Protein AF-A0A975U879-F1 (afdb_monomer)

Foldseek 3Di:
DVVVVVVVVVVVVVVVVCVVVVVDDPPPPPPQDPVNVVVVVVVVVVQVVLQVPDDKDDCVNCVCPFDFDDLVPPDPQDPQSLVQVLLVCQLVVVLLVVLVQADDPDPDDSVVSSVVSCLQSVPFGFNGKTWHDWDCPGQFKIWTWMWTWGADPNDIDIDIWTKIKGWAAPVRHGGGSVDPRIHIHTYSVSCVCPSVPDRD

Structure (mmCIF, N/CA/C/O backbone):
data_AF-A0A975U879-F1
#
_entry.id   AF-A0A975U879-F1
#
loop_
_atom_site.group_PDB
_atom_site.id
_atom_site.type_symbol
_atom_site.label_atom_id
_atom_site.label_alt_id
_atom_site.label_comp_id
_atom_site.label_asym_id
_atom_site.label_entity_id
_atom_site.label_seq_id
_atom_site.pdbx_PDB_ins_code
_atom_site.Cartn_x
_atom_site.Cartn_y
_atom_site.Cartn_z
_atom_site.occupancy
_atom_site.B_iso_or_equiv
_atom_site.auth_seq_id
_atom_site.auth_comp_id
_atom_site.auth_asym_id
_atom_site.auth_atom_id
_atom_site.pdbx_PDB_model_num
ATOM 1 N N . MET A 1 1 ? 30.329 -30.858 -5.529 1.00 46.69 1 MET A N 1
ATOM 2 C CA . MET A 1 1 ? 30.168 -30.285 -6.888 1.00 46.69 1 MET A CA 1
ATOM 3 C C . MET A 1 1 ? 29.848 -31.330 -7.962 1.00 46.69 1 MET A C 1
ATOM 5 O O . MET A 1 1 ? 29.003 -31.039 -8.792 1.00 46.69 1 MET A O 1
ATOM 9 N N . ALA A 1 2 ? 30.400 -32.551 -7.917 1.00 59.72 2 ALA A N 1
ATOM 10 C CA . ALA A 1 2 ? 30.137 -33.591 -8.926 1.00 59.72 2 ALA A CA 1
ATOM 11 C C . ALA A 1 2 ? 28.651 -33.988 -9.095 1.00 59.72 2 ALA A C 1
ATOM 13 O O . ALA A 1 2 ? 28.188 -34.142 -10.219 1.00 59.72 2 ALA A O 1
ATOM 14 N N . ALA A 1 3 ? 27.878 -34.095 -8.008 1.00 58.47 3 ALA A N 1
ATOM 15 C CA . ALA A 1 3 ? 26.477 -34.539 -8.068 1.00 58.47 3 ALA A CA 1
ATOM 16 C C . ALA A 1 3 ? 25.555 -33.620 -8.902 1.00 58.47 3 ALA A C 1
ATOM 18 O O . ALA A 1 3 ? 24.676 -34.113 -9.603 1.00 58.47 3 ALA A O 1
ATOM 19 N N . LYS A 1 4 ? 25.780 -32.294 -8.883 1.00 57.88 4 LYS A N 1
ATOM 20 C CA . LYS A 1 4 ? 25.002 -31.335 -9.694 1.00 57.88 4 LYS A CA 1
ATOM 21 C C . LYS A 1 4 ? 25.315 -31.468 -11.191 1.00 57.88 4 LYS A C 1
ATOM 23 O O . LYS A 1 4 ? 24.411 -31.350 -12.011 1.00 57.88 4 LYS A O 1
ATOM 28 N N . CYS A 1 5 ? 26.566 -31.777 -11.540 1.00 64.44 5 CYS A N 1
ATOM 29 C CA . CYS A 1 5 ? 26.974 -32.024 -12.924 1.00 64.44 5 CYS A CA 1
ATOM 30 C C . CYS A 1 5 ? 26.393 -33.341 -13.462 1.00 64.44 5 CYS A C 1
ATOM 32 O O . CYS A 1 5 ? 25.916 -33.381 -14.593 1.00 64.44 5 CYS A O 1
ATOM 34 N N . TRP A 1 6 ? 26.368 -34.395 -12.639 1.00 65.81 6 TRP A N 1
ATOM 35 C CA . TRP A 1 6 ? 25.757 -35.677 -13.007 1.00 65.81 6 TRP A CA 1
ATOM 36 C C . TRP A 1 6 ? 24.248 -35.563 -13.216 1.00 65.81 6 TRP A C 1
ATOM 38 O O . TRP A 1 6 ? 23.737 -36.065 -14.211 1.00 65.81 6 TRP A O 1
ATOM 48 N N . ALA A 1 7 ? 23.541 -34.848 -12.336 1.00 72.94 7 ALA A N 1
ATOM 49 C CA . ALA A 1 7 ? 22.108 -34.608 -12.494 1.00 72.94 7 ALA A CA 1
ATOM 50 C C . ALA A 1 7 ? 21.785 -33.870 -13.807 1.00 72.94 7 ALA A C 1
ATOM 52 O O . ALA A 1 7 ? 20.859 -34.260 -14.515 1.00 72.94 7 ALA A O 1
ATOM 53 N N . ALA A 1 8 ? 22.578 -32.856 -14.169 1.00 73.25 8 ALA A N 1
ATOM 54 C CA . ALA A 1 8 ? 22.421 -32.143 -15.436 1.00 73.25 8 ALA A CA 1
ATOM 55 C C . ALA A 1 8 ? 22.696 -33.044 -16.655 1.00 73.25 8 ALA A C 1
ATOM 57 O O . ALA A 1 8 ? 21.951 -32.996 -17.633 1.00 73.25 8 ALA A O 1
ATOM 58 N N . LEU A 1 9 ? 23.721 -33.902 -16.585 1.00 80.50 9 LEU A N 1
ATOM 59 C CA . LEU A 1 9 ? 24.054 -34.841 -17.658 1.00 80.50 9 LEU A CA 1
ATOM 60 C C . LEU A 1 9 ? 22.950 -35.890 -17.868 1.00 80.50 9 LEU A C 1
ATOM 62 O O . LEU A 1 9 ? 22.566 -36.152 -19.008 1.00 80.50 9 LEU A O 1
ATOM 66 N N . PHE A 1 10 ? 22.410 -36.461 -16.787 1.00 82.25 10 PHE A N 1
ATOM 67 C CA . PHE A 1 10 ? 21.298 -37.412 -16.875 1.00 82.25 10 PHE A CA 1
ATOM 68 C C . PHE A 1 10 ? 20.022 -36.745 -17.388 1.00 82.25 10 PHE A C 1
ATOM 70 O O . PHE A 1 10 ? 19.391 -37.281 -18.291 1.00 82.25 10 PHE A O 1
ATOM 77 N N . ALA A 1 11 ? 19.702 -35.536 -16.921 1.00 80.38 11 ALA A N 1
ATOM 78 C CA . ALA A 1 11 ? 18.560 -34.780 -17.428 1.00 80.38 11 ALA A CA 1
ATOM 79 C C . ALA A 1 11 ? 18.680 -34.473 -18.933 1.00 80.38 11 ALA A C 1
ATOM 81 O O . ALA A 1 11 ? 17.698 -34.595 -19.665 1.00 80.38 11 ALA A O 1
ATOM 82 N N . ALA A 1 12 ? 19.880 -34.123 -19.414 1.00 76.62 12 ALA A N 1
ATOM 83 C CA . ALA A 1 12 ? 20.133 -33.901 -20.837 1.00 76.62 12 ALA A CA 1
ATOM 84 C C . ALA A 1 12 ? 19.979 -35.193 -21.658 1.00 76.62 12 ALA A C 1
ATOM 86 O O . ALA A 1 12 ? 19.376 -35.170 -22.732 1.00 76.62 12 ALA A O 1
ATOM 87 N N . ARG A 1 13 ? 20.470 -36.327 -21.137 1.00 83.12 13 ARG A N 1
ATOM 88 C CA . ARG A 1 13 ? 20.323 -37.645 -21.772 1.00 83.12 13 ARG A CA 1
ATOM 89 C C . ARG A 1 13 ? 18.862 -38.076 -21.852 1.00 83.12 13 ARG A C 1
ATOM 91 O O . ARG A 1 13 ? 18.417 -38.518 -22.906 1.00 83.12 13 ARG A O 1
ATOM 98 N N . ASP A 1 14 ? 18.124 -37.930 -20.760 1.00 78.06 14 ASP A N 1
ATOM 99 C CA . ASP A 1 14 ? 16.719 -38.324 -20.683 1.00 78.06 14 ASP A CA 1
ATOM 100 C C . ASP A 1 14 ? 15.845 -37.429 -21.570 1.00 78.06 14 ASP A C 1
ATOM 102 O O . ASP A 1 14 ? 14.900 -37.904 -22.197 1.00 78.06 14 ASP A O 1
ATOM 106 N N . TRP A 1 15 ? 16.189 -36.142 -21.696 1.00 75.19 15 TRP A N 1
ATOM 107 C CA . TRP A 1 15 ? 15.549 -35.236 -22.649 1.00 75.19 15 TRP A CA 1
ATOM 108 C C . TRP A 1 15 ? 15.827 -35.629 -24.105 1.00 75.19 15 TRP A C 1
ATOM 110 O O . TRP A 1 15 ? 14.890 -35.694 -24.901 1.00 75.19 15 TRP A O 1
ATOM 120 N N . ALA A 1 16 ? 17.077 -35.959 -24.444 1.00 78.06 16 ALA A N 1
ATOM 121 C CA . ALA A 1 16 ? 17.438 -36.448 -25.774 1.00 78.06 16 ALA A CA 1
ATOM 122 C C . ALA A 1 16 ? 16.734 -37.776 -26.108 1.00 78.06 16 ALA A C 1
ATOM 124 O O . ALA A 1 16 ? 16.208 -37.933 -27.206 1.00 78.06 16 ALA A O 1
ATOM 125 N N . GLY A 1 17 ? 16.647 -38.700 -25.146 1.00 74.62 17 GLY A N 1
ATOM 126 C CA . GLY A 1 17 ? 15.891 -39.945 -25.294 1.00 74.62 17 GLY A CA 1
ATOM 127 C C . GLY A 1 17 ? 14.394 -39.703 -25.503 1.00 74.62 17 GLY A C 1
ATOM 128 O O . GLY A 1 17 ? 13.794 -40.294 -26.392 1.00 74.62 17 GLY A O 1
ATOM 129 N N . ALA A 1 18 ? 13.793 -38.773 -24.756 1.00 73.69 18 ALA A N 1
ATOM 130 C CA . ALA A 1 18 ? 12.377 -38.427 -24.899 1.00 73.69 18 ALA A CA 1
ATOM 131 C C . ALA A 1 18 ? 12.030 -37.767 -26.249 1.00 73.69 18 ALA A C 1
ATOM 133 O O . ALA A 1 18 ? 10.892 -37.903 -26.704 1.00 73.69 18 ALA A O 1
ATOM 134 N N . LEU A 1 19 ? 12.989 -37.068 -26.872 1.00 70.25 19 LEU A N 1
ATOM 135 C CA . LEU A 1 19 ? 12.871 -36.527 -28.232 1.00 70.25 19 LEU A CA 1
ATOM 136 C C . LEU A 1 19 ? 12.916 -37.637 -29.290 1.00 70.25 19 LEU A C 1
ATOM 138 O O . LEU A 1 19 ? 12.097 -37.636 -30.203 1.00 70.25 19 LEU A O 1
ATOM 142 N N . VAL A 1 20 ? 13.844 -38.591 -29.151 1.00 72.12 20 VAL A N 1
ATOM 143 C CA . VAL A 1 20 ? 13.977 -39.745 -30.063 1.00 72.12 20 VAL A CA 1
ATOM 144 C C . VAL A 1 20 ? 12.766 -40.678 -29.964 1.00 72.12 20 VAL A C 1
ATOM 146 O O . VAL A 1 20 ? 12.288 -41.174 -30.979 1.00 72.12 20 VAL A O 1
ATOM 149 N N . ASP A 1 21 ? 12.222 -40.857 -28.759 1.00 71.31 21 ASP A N 1
ATOM 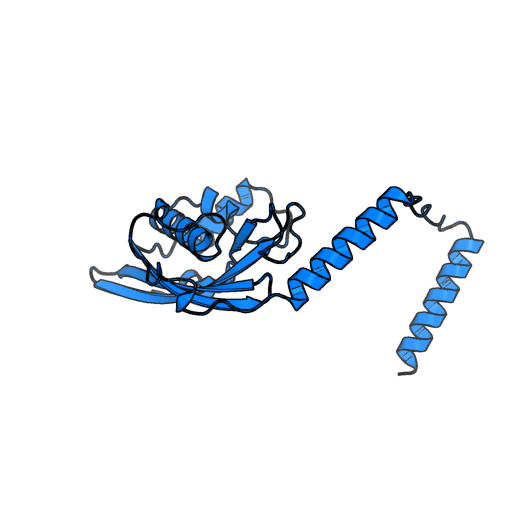150 C CA . ASP A 1 21 ? 11.039 -41.683 -28.489 1.00 71.31 21 ASP A CA 1
ATOM 151 C C . ASP A 1 21 ? 9.707 -41.032 -28.923 1.00 71.31 21 ASP A C 1
ATOM 153 O O . ASP A 1 21 ? 8.646 -41.620 -28.711 1.00 71.31 21 ASP A O 1
ATOM 157 N N . GLY A 1 22 ? 9.718 -39.798 -29.448 1.00 63.91 22 GLY A N 1
ATOM 158 C CA . GLY A 1 22 ? 8.506 -39.062 -29.841 1.00 63.91 22 GLY A CA 1
ATOM 159 C C . GLY A 1 22 ? 7.564 -38.696 -28.681 1.00 63.91 22 GLY A C 1
ATOM 160 O O . GLY A 1 22 ? 6.454 -38.223 -28.905 1.00 63.91 22 GLY A O 1
ATOM 161 N N . LYS A 1 23 ? 7.984 -38.896 -27.422 1.00 61.53 23 LYS A N 1
ATOM 162 C CA . LYS A 1 23 ? 7.175 -38.649 -26.208 1.00 61.53 23 LYS A CA 1
ATOM 163 C C . LYS A 1 23 ? 7.092 -37.169 -25.828 1.00 61.53 23 LYS A C 1
ATOM 165 O O . LYS A 1 23 ? 6.279 -36.793 -24.985 1.00 61.53 23 LYS A O 1
ATOM 170 N N . LYS A 1 24 ? 7.958 -36.334 -26.403 1.00 57.38 24 LYS A N 1
ATOM 171 C CA . LYS A 1 24 ? 7.954 -34.878 -26.251 1.00 57.38 24 LYS A CA 1
ATOM 172 C C . LYS A 1 24 ? 8.223 -34.242 -27.606 1.00 57.38 24 LYS A C 1
ATOM 174 O O . LYS A 1 24 ? 9.374 -34.158 -28.022 1.00 57.38 24 LYS A O 1
ATOM 179 N N . GLU A 1 25 ? 7.184 -33.740 -28.260 1.00 59.31 25 GLU A N 1
ATOM 180 C CA . GLU A 1 25 ? 7.394 -32.725 -29.287 1.00 59.31 25 GLU A CA 1
ATOM 181 C C . GLU A 1 25 ? 7.905 -31.457 -28.585 1.00 59.31 25 GLU A C 1
ATOM 183 O O . GLU A 1 25 ? 7.296 -31.010 -27.602 1.00 59.31 25 GLU A O 1
ATOM 188 N N . PRO A 1 26 ? 9.044 -30.880 -29.007 1.00 58.41 26 PRO A N 1
ATOM 189 C CA . PRO A 1 26 ? 9.423 -29.568 -28.522 1.00 58.41 26 PRO A CA 1
ATOM 190 C C . PRO A 1 26 ? 8.294 -28.623 -28.923 1.00 58.41 26 PRO A C 1
ATOM 192 O O . PRO A 1 26 ? 8.023 -28.467 -30.113 1.00 58.41 26 PRO A O 1
ATOM 195 N N . LYS A 1 27 ? 7.618 -28.013 -27.938 1.00 56.53 27 LYS A N 1
ATOM 196 C CA . LYS A 1 27 ? 6.686 -26.918 -28.225 1.00 56.53 27 LYS A CA 1
ATOM 197 C C . LYS A 1 27 ? 7.437 -25.956 -29.147 1.00 56.53 27 LYS A C 1
ATOM 199 O O . LYS A 1 27 ? 8.544 -25.557 -28.759 1.00 56.53 27 LYS A O 1
ATOM 204 N N . PRO A 1 28 ? 6.921 -25.647 -30.350 1.00 54.75 28 PRO A N 1
ATOM 205 C CA . PRO A 1 28 ? 7.596 -24.713 -31.231 1.00 54.75 28 PRO A CA 1
ATOM 206 C C . PRO A 1 28 ? 7.862 -23.457 -30.408 1.00 54.75 28 PRO A C 1
ATOM 208 O O . PRO A 1 28 ? 6.953 -22.938 -29.757 1.00 54.75 28 PRO A O 1
ATOM 211 N N . LYS A 1 29 ? 9.133 -23.038 -30.336 1.00 57.78 29 LYS A N 1
ATOM 212 C CA . LYS A 1 29 ? 9.447 -21.722 -29.783 1.00 57.78 29 LYS A CA 1
ATOM 213 C C . LYS A 1 29 ? 8.606 -20.761 -30.605 1.00 57.78 29 LYS A C 1
ATOM 215 O O . LYS A 1 29 ? 8.750 -20.768 -31.825 1.00 57.78 29 LYS A O 1
ATOM 220 N N . GLU A 1 30 ? 7.706 -20.022 -29.963 1.00 60.09 30 GLU A N 1
ATOM 221 C CA . GLU A 1 30 ? 6.987 -18.954 -30.648 1.00 60.09 30 GLU A CA 1
ATOM 222 C C . GLU A 1 30 ? 8.031 -18.128 -31.397 1.00 60.09 30 GLU A C 1
ATOM 224 O O . GLU A 1 30 ? 9.030 -17.700 -30.808 1.00 60.09 30 GLU A O 1
ATOM 229 N N . GLU A 1 31 ? 7.876 -18.021 -32.716 1.00 55.88 31 GLU A N 1
ATOM 230 C CA . GLU A 1 31 ? 8.812 -17.275 -33.543 1.00 55.88 31 GLU A CA 1
ATOM 231 C C . GLU A 1 31 ? 8.682 -15.805 -33.158 1.00 55.88 31 GLU A C 1
ATOM 233 O O . GLU A 1 31 ? 7.785 -15.093 -33.610 1.00 55.88 31 GLU A O 1
ATOM 238 N N . VAL A 1 32 ? 9.554 -15.360 -32.253 1.00 63.34 32 VAL A N 1
ATOM 239 C CA . VAL A 1 32 ? 9.598 -13.967 -31.829 1.00 63.34 32 VAL A CA 1
ATOM 240 C C . VAL A 1 32 ? 9.995 -13.150 -33.052 1.00 63.34 32 VAL A C 1
ATOM 242 O O . VAL A 1 32 ? 11.108 -13.264 -33.567 1.00 63.34 32 VAL A O 1
ATOM 245 N N . SER A 1 33 ? 9.069 -12.332 -33.544 1.00 79.62 33 SER A N 1
ATOM 246 C CA . SER A 1 33 ? 9.319 -11.447 -34.674 1.00 79.62 33 SER A CA 1
ATOM 247 C C . SER A 1 33 ? 10.489 -10.518 -34.351 1.00 79.62 33 SER A C 1
ATOM 249 O O . SER A 1 33 ? 10.620 -10.042 -33.222 1.00 79.62 33 SER A O 1
ATOM 251 N N . TRP A 1 34 ? 11.292 -10.156 -35.353 1.00 80.50 34 TRP A N 1
ATOM 252 C CA . TRP A 1 34 ? 12.333 -9.131 -35.215 1.00 80.50 34 TRP A CA 1
ATOM 253 C C . TRP A 1 34 ? 11.817 -7.860 -34.531 1.00 80.50 34 TRP A C 1
ATOM 255 O O . TRP A 1 34 ? 12.493 -7.297 -33.675 1.00 80.50 34 TRP A O 1
ATOM 265 N N . LYS A 1 35 ? 10.577 -7.450 -34.830 1.00 78.62 35 LYS A N 1
ATOM 266 C CA . LYS A 1 35 ? 9.937 -6.295 -34.188 1.00 78.62 35 LYS A CA 1
ATOM 267 C C . LYS A 1 35 ? 9.759 -6.488 -32.677 1.00 78.62 35 LYS A C 1
ATOM 269 O O . LYS A 1 35 ? 9.966 -5.548 -31.916 1.00 78.62 35 LYS A O 1
ATOM 274 N N . GLN A 1 36 ? 9.384 -7.691 -32.246 1.00 78.50 36 GLN A N 1
ATOM 275 C CA . GLN A 1 36 ? 9.240 -8.033 -30.830 1.00 78.50 36 GLN A CA 1
ATOM 276 C C . GLN A 1 36 ? 10.608 -8.092 -30.137 1.00 78.50 36 GLN A C 1
ATOM 278 O O . GLN A 1 36 ? 10.743 -7.544 -29.048 1.00 78.50 36 GLN A O 1
ATOM 283 N N . LEU A 1 37 ? 11.632 -8.648 -30.794 1.00 82.38 37 LEU A N 1
ATOM 284 C CA . LEU A 1 37 ? 13.005 -8.662 -30.274 1.00 82.38 37 LEU A CA 1
ATOM 285 C C . LEU A 1 37 ? 13.554 -7.244 -30.066 1.00 82.38 37 LEU A C 1
ATOM 287 O O . LEU A 1 37 ? 14.061 -6.929 -28.992 1.00 82.38 37 LEU A O 1
ATOM 291 N N . PHE A 1 38 ? 13.415 -6.358 -31.059 1.00 83.12 38 PHE A N 1
ATOM 292 C CA . PHE A 1 38 ? 13.853 -4.964 -30.922 1.00 83.12 38 PHE A CA 1
ATOM 293 C C . PHE A 1 38 ? 13.103 -4.230 -29.807 1.00 83.12 38 PHE A C 1
ATOM 295 O O . PHE A 1 38 ? 13.720 -3.481 -29.048 1.00 83.12 38 PHE A O 1
ATOM 302 N N . LYS A 1 39 ? 11.793 -4.476 -29.669 1.00 83.75 39 LYS A N 1
ATOM 303 C CA . LYS A 1 39 ? 10.987 -3.919 -28.576 1.00 83.75 39 LYS A CA 1
ATOM 304 C C . LYS A 1 39 ? 11.507 -4.383 -27.209 1.00 83.75 39 LYS A C 1
ATOM 306 O O . LYS A 1 39 ? 11.792 -3.538 -26.367 1.00 83.75 39 LYS A O 1
ATOM 311 N N . GLN A 1 40 ? 11.738 -5.684 -27.030 1.00 82.94 40 GLN A N 1
ATOM 312 C CA . GLN A 1 40 ? 12.276 -6.248 -25.785 1.00 82.94 40 GLN A CA 1
ATOM 313 C C . GLN A 1 40 ? 13.655 -5.683 -25.428 1.00 82.94 40 GLN A C 1
ATOM 315 O O . GLN A 1 40 ? 13.910 -5.351 -24.270 1.00 82.94 40 GLN A O 1
ATOM 320 N N . ILE A 1 41 ? 14.550 -5.545 -26.412 1.00 86.25 41 ILE A N 1
ATOM 321 C CA . ILE A 1 41 ? 15.878 -4.951 -26.203 1.00 86.25 41 ILE A CA 1
ATOM 322 C C . ILE A 1 41 ? 15.742 -3.494 -25.748 1.00 86.25 41 ILE A C 1
ATOM 324 O O . ILE A 1 41 ? 16.427 -3.074 -24.815 1.00 86.25 41 ILE A O 1
ATOM 328 N N . SER A 1 42 ? 14.852 -2.728 -26.382 1.00 85.81 42 SER A N 1
ATOM 329 C CA . SER A 1 42 ? 14.593 -1.336 -26.011 1.00 85.81 42 SER A CA 1
ATOM 330 C C . SER A 1 42 ? 14.053 -1.215 -24.585 1.00 85.81 42 SER A C 1
ATOM 332 O O . SER A 1 42 ? 14.585 -0.432 -23.803 1.00 85.81 42 SER A O 1
ATOM 334 N N . GLU A 1 43 ? 13.038 -2.003 -24.228 1.00 84.50 43 GLU A N 1
ATOM 335 C CA . GLU A 1 43 ? 12.435 -2.014 -22.886 1.00 84.50 43 GLU A CA 1
ATOM 336 C C . GLU A 1 43 ? 13.450 -2.431 -21.817 1.00 84.50 43 GLU A C 1
ATOM 338 O O . GLU A 1 43 ? 13.577 -1.775 -20.785 1.00 84.50 43 GLU A O 1
ATOM 343 N N . THR A 1 44 ? 14.256 -3.456 -22.104 1.00 85.94 44 THR A N 1
ATOM 344 C CA . THR A 1 44 ? 15.322 -3.921 -21.206 1.00 85.94 44 THR A CA 1
ATOM 345 C C . THR A 1 44 ? 16.376 -2.839 -20.980 1.00 85.94 44 THR A C 1
ATOM 347 O O . THR A 1 44 ? 16.829 -2.639 -19.855 1.00 85.94 44 THR A O 1
ATOM 350 N N . ASN A 1 45 ? 16.791 -2.136 -22.036 1.00 88.00 45 ASN A N 1
ATOM 351 C CA . ASN A 1 45 ? 17.786 -1.074 -21.922 1.00 88.00 45 ASN A CA 1
ATOM 352 C C . ASN A 1 45 ? 17.244 0.143 -21.167 1.00 88.00 45 ASN A C 1
ATOM 354 O O . ASN A 1 45 ? 17.985 0.734 -20.386 1.00 88.00 45 ASN A O 1
ATOM 358 N N . LEU A 1 46 ? 15.972 0.500 -21.374 1.00 87.81 46 LEU A N 1
ATOM 359 C CA . LEU A 1 46 ? 15.311 1.547 -20.595 1.00 87.81 46 LEU A CA 1
ATOM 360 C C . LEU A 1 46 ? 15.274 1.178 -19.114 1.00 87.81 46 LEU A C 1
ATOM 362 O O . LEU A 1 46 ? 15.749 1.954 -18.294 1.00 87.81 46 LEU A O 1
ATOM 366 N N . LEU A 1 47 ? 14.817 -0.034 -18.787 1.00 86.06 47 LEU A N 1
ATOM 367 C CA . LEU A 1 47 ? 14.763 -0.511 -17.409 1.00 86.06 47 LEU A CA 1
ATOM 368 C C . LEU A 1 47 ? 16.144 -0.483 -16.741 1.00 86.06 47 LEU A C 1
ATOM 370 O O . LEU A 1 47 ? 16.275 0.013 -15.626 1.00 86.06 47 LEU A O 1
ATOM 374 N N . LYS A 1 48 ? 17.185 -0.970 -17.430 1.00 88.38 48 LYS A N 1
ATOM 375 C CA . LYS A 1 48 ? 18.567 -0.934 -16.924 1.00 88.38 48 LYS A CA 1
ATOM 376 C C . LYS A 1 48 ? 19.022 0.487 -16.608 1.00 88.38 48 LYS A C 1
ATOM 378 O O . LYS A 1 48 ? 19.494 0.723 -15.502 1.00 88.38 48 LYS A O 1
ATOM 383 N N . ARG A 1 49 ? 18.822 1.428 -17.536 1.00 89.50 49 ARG A N 1
ATOM 384 C CA . ARG A 1 49 ? 19.165 2.841 -17.315 1.00 89.50 49 ARG A CA 1
ATOM 385 C C . ARG A 1 49 ? 18.402 3.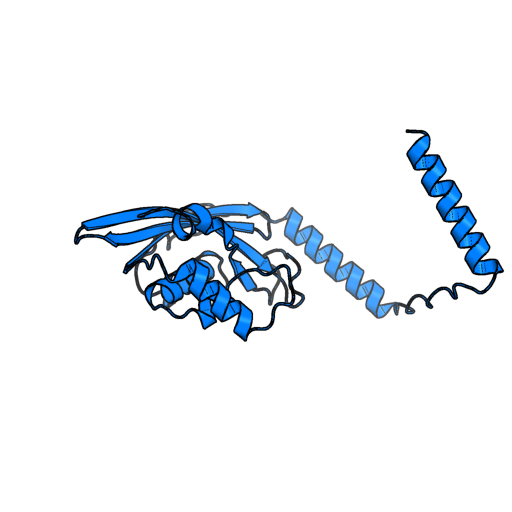422 -16.133 1.00 89.50 49 ARG A C 1
ATOM 387 O O . ARG A 1 49 ? 19.008 4.046 -15.278 1.00 89.50 49 ARG A O 1
ATOM 394 N N . SER A 1 50 ? 17.101 3.155 -16.035 1.00 89.19 50 SER A N 1
ATOM 395 C CA . SER A 1 50 ? 16.289 3.634 -14.915 1.00 89.19 50 SER A CA 1
ATOM 396 C C . SER A 1 50 ? 16.753 3.081 -13.566 1.00 89.19 50 SER A C 1
ATOM 398 O O . SER A 1 50 ? 16.668 3.792 -12.573 1.00 89.19 50 SER A O 1
ATOM 400 N N . ILE A 1 51 ? 17.259 1.844 -13.513 1.00 90.38 51 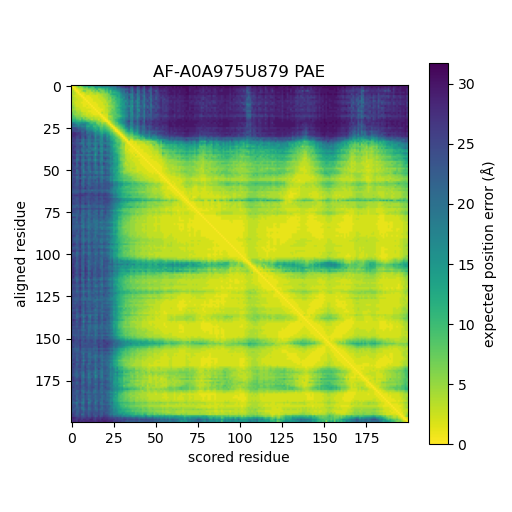ILE A N 1
ATOM 401 C CA . ILE A 1 51 ? 17.867 1.274 -12.300 1.00 90.38 51 ILE A CA 1
ATOM 402 C C . ILE A 1 51 ? 19.210 1.949 -11.989 1.00 90.38 51 ILE A C 1
ATOM 404 O O . ILE A 1 51 ? 19.471 2.261 -10.833 1.00 90.38 51 ILE A O 1
ATOM 408 N N . GLU A 1 52 ? 20.055 2.170 -12.998 1.00 90.81 52 GLU A N 1
ATOM 409 C CA . GLU A 1 52 ? 21.377 2.799 -12.838 1.00 90.81 52 GLU A CA 1
ATOM 410 C C . GLU A 1 52 ? 21.285 4.270 -12.405 1.00 90.81 52 GLU A C 1
ATOM 412 O O . GLU A 1 52 ? 22.096 4.739 -11.608 1.00 90.81 52 GLU A O 1
ATOM 417 N N . GLU A 1 53 ? 20.292 4.998 -12.915 1.00 92.12 53 GLU A N 1
ATOM 418 C CA . GLU A 1 53 ? 20.040 6.406 -12.593 1.00 92.12 53 GLU A CA 1
ATOM 419 C C . GLU A 1 53 ? 19.285 6.587 -11.271 1.00 92.12 53 GLU A C 1
ATOM 421 O O . GLU A 1 53 ? 19.288 7.683 -10.702 1.00 92.12 53 GLU A O 1
ATOM 426 N N . TRP A 1 54 ? 18.629 5.534 -10.776 1.00 93.31 54 TRP A N 1
ATOM 427 C CA . TRP A 1 54 ? 17.823 5.610 -9.568 1.00 93.31 54 TRP A CA 1
ATOM 428 C C . TRP A 1 54 ? 18.673 5.933 -8.339 1.00 93.31 54 TRP A C 1
ATOM 430 O O . TRP A 1 54 ? 19.738 5.360 -8.100 1.00 93.31 54 TRP A O 1
ATOM 440 N N . LYS A 1 55 ? 18.139 6.835 -7.516 1.00 93.06 55 LYS A N 1
ATOM 441 C CA . LYS A 1 55 ? 18.659 7.165 -6.194 1.00 93.06 55 LYS A CA 1
ATOM 442 C C . LYS A 1 55 ? 17.506 7.250 -5.190 1.00 93.06 55 LYS A C 1
ATOM 444 O O . LYS A 1 55 ? 16.394 7.634 -5.581 1.00 93.06 55 LYS A O 1
ATOM 449 N N . PRO A 1 56 ? 17.751 6.899 -3.918 1.00 94.69 56 PRO A N 1
ATOM 450 C CA . PRO A 1 56 ? 16.790 7.154 -2.854 1.00 94.69 56 PRO A CA 1
ATOM 451 C C . PRO A 1 56 ? 16.526 8.660 -2.738 1.00 94.69 56 PRO A C 1
ATOM 453 O O . PRO A 1 56 ? 17.456 9.458 -2.877 1.00 94.69 56 PRO A O 1
ATOM 456 N N . ARG A 1 57 ? 15.263 9.040 -2.513 1.00 94.19 57 ARG A N 1
ATOM 457 C CA . ARG A 1 57 ? 14.889 10.435 -2.243 1.00 94.19 57 ARG A CA 1
ATOM 458 C C . ARG A 1 57 ? 15.392 10.847 -0.863 1.00 94.19 57 ARG A C 1
ATOM 460 O O . ARG A 1 57 ? 15.421 10.024 0.052 1.00 94.19 57 ARG A O 1
ATOM 467 N N . VAL A 1 58 ? 15.748 12.116 -0.721 1.00 92.25 58 VAL A N 1
ATOM 468 C CA . VAL A 1 58 ? 16.092 12.733 0.567 1.00 92.25 58 VAL A CA 1
ATOM 469 C C . VAL A 1 58 ? 14.918 13.556 1.101 1.00 92.25 58 VAL A C 1
ATOM 471 O O . VAL A 1 58 ? 13.942 13.797 0.393 1.00 92.25 58 VAL A O 1
ATOM 474 N N . SER A 1 59 ? 14.991 13.986 2.362 1.00 87.69 59 SER A N 1
ATOM 475 C CA . SER A 1 59 ? 13.942 14.785 3.016 1.00 87.69 59 SER A CA 1
ATOM 476 C C . SER A 1 59 ? 13.565 16.043 2.231 1.00 87.69 59 SER A C 1
ATOM 478 O O . SER A 1 59 ? 12.396 16.415 2.170 1.00 87.69 59 SER A O 1
ATOM 480 N N . GLU A 1 60 ? 14.543 16.676 1.590 1.00 91.12 60 GLU A N 1
ATOM 481 C CA . GLU A 1 60 ? 14.376 17.887 0.791 1.00 91.12 60 GLU A CA 1
ATOM 482 C C . GLU A 1 60 ? 13.525 17.650 -0.466 1.00 91.12 60 GLU A C 1
ATOM 484 O O . GLU A 1 60 ? 12.848 18.570 -0.925 1.00 91.12 60 GLU A O 1
ATOM 489 N N . ASP A 1 61 ? 13.507 16.421 -0.997 1.00 91.31 61 ASP A N 1
ATOM 490 C CA . ASP A 1 61 ? 12.698 16.049 -2.166 1.00 91.31 61 ASP A CA 1
ATOM 491 C C . ASP A 1 61 ? 11.206 15.885 -1.814 1.00 91.31 61 ASP A C 1
ATOM 493 O O . ASP A 1 61 ? 10.361 15.742 -2.703 1.00 91.31 61 ASP A O 1
ATOM 497 N N . ILE A 1 62 ? 10.867 15.857 -0.518 1.00 94.12 62 ILE A N 1
ATOM 498 C CA . ILE A 1 62 ? 9.549 15.461 -0.006 1.00 94.12 62 ILE A CA 1
ATOM 499 C C . ILE A 1 62 ? 9.076 16.453 1.071 1.00 94.12 62 ILE A C 1
ATOM 501 O O . ILE A 1 62 ? 8.818 16.078 2.217 1.00 94.12 62 ILE A O 1
ATOM 505 N N . PRO A 1 63 ? 8.909 17.741 0.717 1.00 93.94 63 PRO A N 1
ATOM 506 C CA . PRO A 1 63 ? 8.607 18.804 1.679 1.00 93.94 63 PRO A CA 1
ATOM 507 C C . PRO A 1 63 ? 7.204 18.707 2.295 1.00 93.94 63 PRO A C 1
ATOM 509 O O . PRO A 1 63 ? 6.884 19.445 3.221 1.00 93.94 63 PRO A O 1
ATOM 512 N N . TYR A 1 64 ? 6.348 17.834 1.760 1.00 93.94 64 TYR A N 1
ATOM 513 C CA . TYR A 1 64 ? 4.996 17.597 2.258 1.00 93.94 64 TYR A CA 1
ATOM 514 C C . TYR A 1 64 ? 4.945 16.587 3.413 1.00 93.94 64 TYR A C 1
ATOM 516 O O . TYR A 1 64 ? 3.862 16.363 3.947 1.00 93.94 64 TYR A O 1
ATOM 524 N N . LEU A 1 65 ? 6.073 15.970 3.794 1.00 94.62 65 LEU A N 1
ATOM 525 C CA . LEU A 1 65 ? 6.175 15.150 5.003 1.00 94.62 65 LEU A CA 1
ATOM 526 C C . LEU A 1 65 ? 6.826 15.938 6.161 1.00 94.62 65 LEU A C 1
ATOM 528 O O . LEU A 1 65 ? 7.727 16.741 5.916 1.00 94.62 65 LEU A O 1
ATOM 532 N N . PRO A 1 66 ? 6.428 15.692 7.427 1.00 96.12 66 PRO A N 1
ATOM 533 C CA . PRO A 1 66 ? 5.353 14.793 7.850 1.00 96.12 66 PRO A CA 1
ATOM 534 C C . PRO A 1 66 ? 3.971 15.308 7.420 1.00 96.12 66 PRO A C 1
ATOM 536 O O . PRO A 1 66 ? 3.752 16.512 7.322 1.00 96.12 66 PRO A O 1
ATOM 539 N N . PHE A 1 67 ? 3.042 14.386 7.174 1.00 96.00 67 PHE A N 1
ATOM 540 C CA . PHE A 1 67 ? 1.721 14.685 6.625 1.00 96.00 67 PHE A CA 1
ATOM 541 C C . PHE A 1 67 ? 0.596 14.178 7.529 1.00 96.00 67 PHE A C 1
ATOM 543 O O . PHE A 1 67 ? 0.591 13.017 7.942 1.00 96.00 67 PHE A O 1
ATOM 550 N N . GLU A 1 68 ? -0.391 15.040 7.764 1.00 93.25 68 GLU A N 1
ATOM 551 C CA . GLU A 1 68 ? -1.647 14.741 8.449 1.00 93.25 68 GLU A CA 1
ATOM 552 C C . GLU A 1 68 ? -2.788 15.502 7.757 1.00 93.25 68 GLU A C 1
ATOM 554 O O . GLU A 1 68 ? -2.611 16.655 7.356 1.00 93.25 68 GLU A O 1
ATOM 559 N N . GLY A 1 69 ? -3.959 14.875 7.618 1.00 88.31 69 GLY A N 1
ATOM 560 C CA . GLY A 1 69 ? -5.149 15.503 7.035 1.00 88.31 69 GLY A CA 1
ATOM 561 C C . GLY A 1 69 ? -5.606 14.877 5.716 1.00 88.31 69 GLY A C 1
ATOM 562 O O . GLY A 1 69 ? -5.523 13.664 5.532 1.00 88.31 69 GLY A O 1
ATOM 563 N N . ASP A 1 70 ? -6.151 15.707 4.821 1.00 92.06 70 ASP A N 1
ATOM 564 C CA . ASP A 1 70 ? -6.807 15.256 3.586 1.00 92.06 70 ASP A CA 1
ATOM 565 C C . ASP A 1 70 ? -5.807 14.749 2.540 1.00 92.06 70 ASP A C 1
ATOM 567 O O . ASP A 1 70 ? -5.032 15.521 1.965 1.00 92.06 70 ASP A O 1
ATOM 571 N N . ILE A 1 71 ? -5.867 13.443 2.271 1.00 94.00 71 ILE A N 1
ATOM 572 C CA . ILE A 1 71 ? -4.978 12.726 1.354 1.00 94.00 71 ILE A CA 1
ATOM 573 C C . ILE A 1 71 ? -4.975 13.297 -0.071 1.00 94.00 71 ILE A C 1
ATOM 575 O O . ILE A 1 71 ? -4.021 13.044 -0.802 1.00 94.00 71 ILE A O 1
ATOM 579 N N . SER A 1 72 ? -5.980 14.087 -0.477 1.00 92.75 72 SER A N 1
ATOM 580 C CA . SER A 1 72 ? -5.992 14.750 -1.789 1.00 92.75 72 SER A CA 1
ATOM 581 C C . SER A 1 72 ? -4.860 15.764 -1.981 1.00 92.75 72 SER A C 1
ATOM 583 O O . SER A 1 72 ? -4.589 16.172 -3.107 1.00 92.75 72 SER A O 1
ATOM 585 N N . HIS A 1 73 ? -4.209 16.202 -0.899 1.00 92.94 73 HIS A N 1
ATOM 586 C CA . HIS A 1 73 ? -3.045 17.087 -0.958 1.00 92.94 73 HIS A CA 1
ATOM 587 C C . HIS A 1 73 ? -1.718 16.344 -1.167 1.00 92.94 73 HIS A C 1
ATOM 589 O O . HIS A 1 73 ? -0.698 16.988 -1.420 1.00 92.94 73 HIS A O 1
ATOM 595 N N . LEU A 1 74 ? -1.706 15.011 -1.064 1.00 95.25 74 LEU A N 1
ATOM 596 C CA . LEU A 1 74 ? -0.523 14.214 -1.368 1.00 95.25 74 LEU A CA 1
ATOM 597 C C . LEU A 1 74 ? -0.390 14.012 -2.885 1.00 95.25 74 LEU A C 1
ATOM 599 O O . LEU A 1 74 ? -1.396 13.784 -3.560 1.00 95.25 74 LEU A O 1
ATOM 603 N N . PRO A 1 75 ? 0.834 14.039 -3.440 1.00 94.56 75 PRO A N 1
ATOM 604 C CA . PRO A 1 75 ? 1.029 13.781 -4.861 1.00 94.56 75 PRO A CA 1
ATOM 605 C C . PRO A 1 75 ? 0.584 12.363 -5.237 1.00 94.56 75 PRO A C 1
ATOM 607 O O . PRO A 1 75 ? 1.018 11.385 -4.624 1.00 94.56 75 PRO A O 1
ATOM 610 N N . GLU A 1 76 ? -0.252 12.239 -6.266 1.00 92.69 76 GLU A N 1
ATOM 611 C CA . GLU A 1 76 ? -0.716 10.942 -6.763 1.00 92.69 76 GLU A CA 1
ATOM 612 C C . GLU A 1 76 ? 0.436 10.067 -7.285 1.00 92.69 76 GLU A C 1
ATOM 614 O O . GLU A 1 76 ? 1.518 10.546 -7.628 1.00 92.69 76 GLU A O 1
ATOM 619 N N . ASN A 1 77 ? 0.191 8.755 -7.374 1.00 91.38 77 ASN A N 1
ATOM 620 C CA . ASN A 1 77 ? 1.156 7.753 -7.849 1.00 91.38 77 ASN A CA 1
ATOM 621 C C . ASN A 1 77 ? 2.482 7.711 -7.053 1.00 91.38 77 ASN A C 1
ATOM 623 O O . ASN A 1 77 ? 3.510 7.215 -7.522 1.00 91.38 77 ASN A O 1
ATOM 627 N N . THR A 1 78 ? 2.455 8.192 -5.814 1.00 95.06 78 THR A N 1
ATOM 628 C CA . THR A 1 78 ? 3.561 8.075 -4.866 1.00 95.06 78 THR A CA 1
ATOM 629 C C . THR A 1 78 ? 3.296 6.954 -3.852 1.00 95.06 78 THR A C 1
ATOM 631 O O . THR A 1 78 ? 2.132 6.591 -3.612 1.00 95.06 78 THR A O 1
ATOM 634 N N . PRO A 1 79 ? 4.345 6.357 -3.254 1.00 96.81 79 PRO A N 1
ATOM 635 C CA . PRO A 1 79 ? 4.152 5.377 -2.189 1.00 96.81 79 PRO A CA 1
ATOM 636 C C . PRO A 1 79 ? 3.456 6.000 -0.969 1.00 96.81 79 PRO A C 1
ATOM 638 O O . PRO A 1 79 ? 2.623 5.344 -0.352 1.00 96.81 79 PRO A O 1
ATOM 641 N N . GLU A 1 80 ? 3.727 7.271 -0.671 1.00 97.12 80 GLU A N 1
ATOM 642 C CA . GLU A 1 80 ? 3.125 8.057 0.408 1.00 97.12 80 GLU A CA 1
ATOM 643 C C . GLU A 1 80 ? 1.610 8.164 0.228 1.00 97.12 80 GLU A C 1
ATOM 645 O O . GLU A 1 80 ? 0.859 7.786 1.125 1.00 97.12 80 GLU A O 1
ATOM 650 N N . TYR A 1 81 ? 1.154 8.597 -0.954 1.00 97.31 81 TYR A N 1
ATOM 651 C CA . TYR A 1 81 ? -0.272 8.656 -1.285 1.00 97.31 81 TYR A CA 1
ATOM 652 C C . TYR A 1 81 ? -0.928 7.279 -1.178 1.00 97.31 81 TYR A C 1
ATOM 654 O O . TYR A 1 81 ? -2.008 7.137 -0.612 1.00 97.31 81 TYR A O 1
ATOM 662 N N . SER A 1 82 ? -0.263 6.243 -1.688 1.00 97.69 82 SER A N 1
ATOM 663 C CA . SER A 1 82 ? -0.816 4.886 -1.713 1.00 97.69 82 SER A CA 1
ATOM 664 C C . SER A 1 82 ? -0.975 4.304 -0.305 1.00 97.69 82 SER A C 1
ATOM 666 O O . SER A 1 82 ? -1.990 3.674 -0.003 1.00 97.69 82 SER A O 1
ATOM 668 N N . VAL A 1 83 ? -0.006 4.558 0.579 1.00 98.19 83 VAL A N 1
ATOM 669 C CA . VAL A 1 83 ? -0.086 4.186 1.996 1.00 98.19 83 VAL A CA 1
ATOM 670 C C . VAL A 1 83 ? -1.125 5.033 2.728 1.00 98.19 83 VAL A C 1
ATOM 672 O O . VAL A 1 83 ? -1.937 4.469 3.456 1.00 98.19 83 VAL A O 1
ATOM 675 N N . ALA A 1 84 ? -1.181 6.348 2.501 1.00 98.19 84 ALA A N 1
ATOM 676 C CA . ALA A 1 84 ? -2.205 7.208 3.094 1.00 98.19 84 ALA A CA 1
ATOM 677 C C . ALA A 1 84 ? -3.623 6.778 2.696 1.00 98.19 84 ALA A C 1
ATOM 679 O O . ALA A 1 84 ? -4.486 6.659 3.559 1.00 98.19 84 ALA A O 1
ATOM 680 N N . ALA A 1 85 ? -3.857 6.471 1.417 1.00 98.06 85 ALA A N 1
ATOM 681 C CA . ALA A 1 85 ? -5.145 5.986 0.928 1.00 98.06 85 ALA A CA 1
ATOM 682 C C . ALA A 1 85 ? -5.537 4.656 1.588 1.00 98.06 85 ALA A C 1
ATOM 684 O O . ALA A 1 85 ? -6.681 4.470 2.003 1.00 98.06 85 ALA A O 1
ATOM 685 N N . PHE A 1 86 ? -4.584 3.737 1.752 1.00 98.00 86 PHE A N 1
ATOM 686 C CA . PHE A 1 86 ? -4.814 2.491 2.478 1.00 98.00 86 PHE A CA 1
ATOM 687 C C . PHE A 1 86 ? -5.187 2.724 3.945 1.00 98.00 86 PHE A C 1
ATOM 689 O O . PHE A 1 86 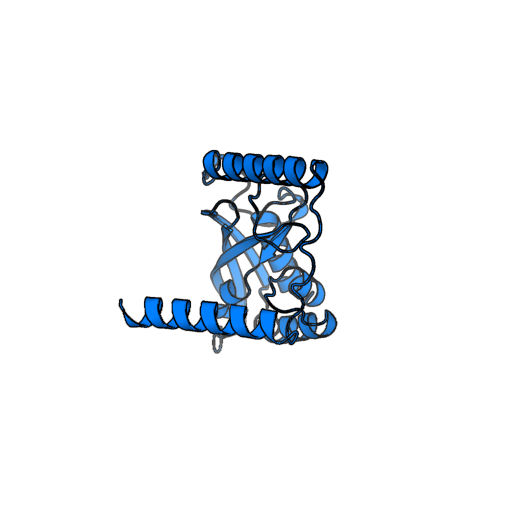? -6.157 2.135 4.425 1.00 98.00 86 PHE A O 1
ATOM 696 N N . LEU A 1 87 ? -4.446 3.581 4.652 1.00 97.94 87 LEU A N 1
ATOM 697 C CA . LEU A 1 87 ? -4.706 3.894 6.058 1.00 97.94 87 LEU A CA 1
ATOM 698 C C . LEU A 1 87 ? -6.048 4.617 6.229 1.00 97.94 87 LEU A C 1
ATOM 700 O O . LEU A 1 87 ? -6.831 4.255 7.103 1.00 97.94 87 LEU A O 1
ATOM 704 N N . ASP A 1 88 ? -6.381 5.541 5.329 1.00 97.94 88 ASP A N 1
ATOM 705 C CA . ASP A 1 88 ? -7.689 6.196 5.258 1.00 97.94 88 ASP A CA 1
ATOM 706 C C . ASP A 1 88 ? -8.823 5.179 5.020 1.00 97.94 88 ASP A C 1
ATOM 708 O O . ASP A 1 88 ? -9.893 5.232 5.637 1.00 97.94 88 ASP A O 1
ATOM 712 N N . HIS A 1 89 ? -8.613 4.190 4.152 1.00 97.81 89 HIS A N 1
ATOM 713 C CA . HIS A 1 89 ? -9.564 3.093 3.978 1.00 97.81 89 HIS A CA 1
ATOM 714 C C . HIS A 1 89 ? -9.691 2.224 5.231 1.00 97.81 89 HIS A C 1
ATOM 716 O O . HIS A 1 89 ? -10.803 1.782 5.535 1.00 97.81 89 HIS A O 1
ATOM 722 N N . TRP A 1 90 ? -8.602 2.012 5.970 1.00 97.56 90 TRP A N 1
ATOM 723 C CA . TRP A 1 90 ? -8.597 1.264 7.224 1.00 97.56 90 TRP A CA 1
ATOM 724 C C . TRP A 1 90 ? -9.359 1.988 8.334 1.00 97.56 90 TRP A C 1
ATOM 726 O O . TRP A 1 90 ? -10.309 1.407 8.863 1.00 97.56 90 TRP A O 1
ATOM 736 N N . CYS A 1 91 ? -9.059 3.264 8.596 1.00 96.94 91 CYS A N 1
ATOM 737 C CA . CYS A 1 91 ? -9.809 4.105 9.537 1.00 96.94 91 CYS A CA 1
ATOM 738 C C . CYS A 1 91 ? -11.319 4.084 9.242 1.00 96.94 91 CYS A C 1
ATOM 740 O O . CYS A 1 91 ? -12.151 3.965 10.140 1.00 96.94 91 CYS A O 1
ATOM 742 N N . ASN A 1 92 ? -11.681 4.100 7.956 1.00 97.00 92 ASN A N 1
ATOM 743 C CA . ASN A 1 92 ? -13.069 4.104 7.492 1.00 97.00 92 ASN A CA 1
ATOM 744 C C . ASN A 1 92 ? -13.668 2.705 7.237 1.00 97.00 92 ASN A C 1
ATOM 746 O O . ASN A 1 92 ? -14.749 2.593 6.657 1.00 97.00 92 ASN A O 1
ATOM 750 N N . LYS A 1 93 ? -12.989 1.622 7.638 1.00 96.88 93 LYS A N 1
ATOM 751 C CA . LYS A 1 93 ? -13.475 0.228 7.533 1.00 96.88 93 LYS A CA 1
ATOM 752 C C . LYS A 1 93 ? -13.852 -0.209 6.104 1.00 96.88 93 LYS A C 1
ATOM 754 O O . LYS A 1 93 ? -14.693 -1.091 5.901 1.00 96.88 93 LYS A O 1
ATOM 759 N N . ARG A 1 94 ? -13.218 0.375 5.081 1.00 96.69 94 ARG A N 1
ATOM 760 C CA . ARG A 1 94 ? -13.445 0.089 3.651 1.00 96.69 94 ARG A CA 1
ATOM 761 C C . ARG A 1 94 ? -12.612 -1.112 3.181 1.00 96.69 94 ARG A C 1
ATOM 763 O O . ARG A 1 94 ? -11.778 -1.003 2.287 1.00 96.69 94 ARG A O 1
ATOM 770 N N . PHE A 1 95 ? -12.873 -2.292 3.751 1.00 95.00 95 PHE A N 1
ATOM 771 C CA . PHE A 1 95 ? -12.062 -3.509 3.542 1.00 95.00 95 PHE A CA 1
ATOM 772 C C . PHE A 1 95 ? -11.943 -3.986 2.087 1.00 95.00 95 PHE A C 1
ATOM 774 O O . PHE A 1 95 ? -10.962 -4.634 1.737 1.00 95.00 95 PHE A O 1
ATOM 781 N N . GLY A 1 96 ? -12.916 -3.668 1.228 1.00 95.12 96 GLY A N 1
ATOM 782 C CA . GLY A 1 96 ? -12.813 -3.964 -0.204 1.00 95.12 96 GLY A CA 1
ATOM 783 C C . GLY A 1 96 ? -11.678 -3.191 -0.882 1.00 95.12 96 GLY A C 1
ATOM 784 O O . GLY A 1 96 ? -10.949 -3.768 -1.679 1.00 95.12 96 GLY A O 1
ATOM 785 N N . LEU A 1 97 ? -11.490 -1.920 -0.514 1.00 96.31 97 LEU A N 1
ATOM 786 C CA . LEU A 1 97 ? -10.423 -1.075 -1.053 1.00 96.31 97 LEU A CA 1
ATOM 787 C C . LEU A 1 97 ? -9.064 -1.417 -0.431 1.00 96.31 97 LEU A C 1
ATOM 789 O O . LEU A 1 97 ? -8.061 -1.434 -1.134 1.00 96.31 97 LEU A O 1
ATOM 793 N N . ILE A 1 98 ? -9.044 -1.780 0.857 1.00 96.56 98 ILE A N 1
ATOM 794 C CA . ILE A 1 98 ? -7.856 -2.348 1.522 1.00 96.56 98 ILE A CA 1
ATOM 795 C C . ILE A 1 98 ? -7.389 -3.594 0.764 1.00 96.56 98 ILE A C 1
ATOM 797 O O . ILE A 1 98 ? -6.227 -3.692 0.386 1.00 96.56 98 ILE A O 1
ATOM 801 N N . ALA A 1 99 ? -8.308 -4.522 0.483 1.00 95.06 99 ALA A N 1
ATOM 802 C CA . ALA A 1 99 ? -8.008 -5.722 -0.287 1.00 95.06 99 ALA A CA 1
ATOM 803 C C . ALA A 1 99 ? -7.541 -5.418 -1.713 1.00 95.06 99 ALA A C 1
ATOM 805 O O . ALA A 1 99 ? -6.729 -6.160 -2.242 1.00 95.06 99 ALA A O 1
ATOM 806 N N . ASP A 1 100 ? -8.020 -4.352 -2.350 1.00 93.50 100 ASP A N 1
ATOM 807 C CA . ASP A 1 100 ? -7.494 -3.964 -3.656 1.00 93.50 100 ASP A CA 1
ATOM 808 C C . ASP A 1 100 ? -6.064 -3.398 -3.521 1.00 93.50 100 ASP A C 1
ATOM 810 O O . ASP A 1 100 ? -5.212 -3.721 -4.336 1.00 93.50 100 ASP A O 1
ATOM 814 N N . ALA A 1 101 ? -5.742 -2.632 -2.477 1.00 95.38 101 ALA A N 1
ATOM 815 C CA . ALA A 1 101 ? -4.417 -2.028 -2.276 1.00 95.38 101 ALA A CA 1
ATOM 816 C C . ALA A 1 101 ? -3.303 -3.012 -1.843 1.00 95.38 101 ALA A C 1
ATOM 818 O O . ALA A 1 101 ? -2.115 -2.719 -2.016 1.00 95.38 101 ALA A O 1
ATOM 819 N N . LEU A 1 102 ? -3.653 -4.180 -1.298 1.00 95.19 102 LEU A N 1
ATOM 820 C CA . LEU A 1 102 ? -2.680 -5.176 -0.840 1.00 95.19 102 LEU A CA 1
ATOM 821 C C . LEU A 1 102 ? -1.985 -5.914 -1.992 1.00 95.19 102 LEU A C 1
ATOM 823 O O . LEU A 1 102 ? -2.570 -6.225 -3.030 1.00 95.19 102 LEU A O 1
ATOM 827 N N . LEU A 1 103 ? -0.723 -6.265 -1.761 1.00 92.44 103 LEU A N 1
ATOM 828 C CA . LEU A 1 103 ? 0.040 -7.161 -2.616 1.00 92.44 103 LEU A CA 1
ATOM 829 C C . LEU A 1 103 ? -0.374 -8.616 -2.361 1.00 92.44 103 LEU A C 1
ATOM 831 O O . LEU A 1 103 ? -0.300 -9.103 -1.233 1.00 92.44 103 LEU A O 1
ATOM 835 N N . TYR A 1 104 ? -0.726 -9.336 -3.427 1.00 86.56 104 TYR A N 1
ATOM 836 C CA . TYR A 1 104 ? -0.991 -10.774 -3.382 1.00 86.56 104 TYR A CA 1
ATOM 837 C C . TYR A 1 104 ? -0.041 -11.520 -4.308 1.00 86.56 104 TYR A C 1
ATOM 839 O O . TYR A 1 104 ? 0.114 -11.156 -5.467 1.00 86.56 104 TYR A O 1
ATOM 847 N N . PHE A 1 105 ? 0.522 -12.617 -3.808 1.00 79.44 105 PHE A N 1
ATOM 848 C CA . PHE A 1 105 ? 1.319 -13.555 -4.607 1.00 79.44 105 PHE A CA 1
ATOM 849 C C . PHE A 1 105 ? 0.474 -14.676 -5.227 1.00 79.44 105 PHE A C 1
ATOM 851 O O . PHE A 1 105 ? 1.001 -15.552 -5.904 1.00 79.44 105 PHE A O 1
ATOM 858 N N . THR A 1 106 ? -0.831 -14.690 -4.951 1.00 79.69 106 THR A N 1
ATOM 859 C CA . THR A 1 106 ? -1.758 -15.728 -5.402 1.00 79.69 106 THR A CA 1
ATOM 860 C C . THR A 1 106 ? -2.972 -15.113 -6.090 1.00 79.69 106 THR A C 1
ATOM 862 O O . THR A 1 106 ? 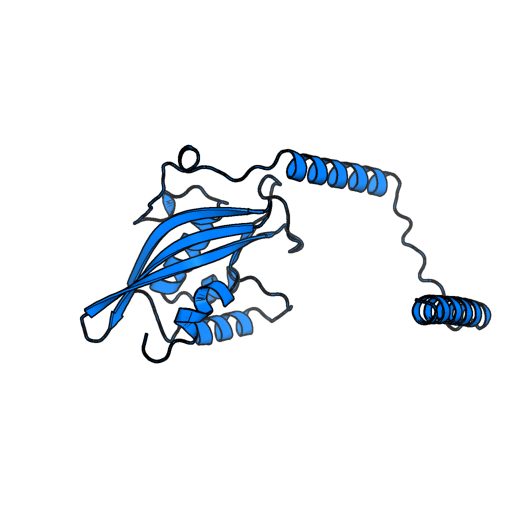-3.476 -14.064 -5.670 1.00 79.69 106 THR A O 1
ATOM 865 N N . ASP A 1 107 ? -3.499 -15.822 -7.090 1.00 76.06 107 ASP A N 1
ATOM 866 C CA . ASP A 1 107 ? -4.719 -15.466 -7.830 1.00 76.06 107 ASP A CA 1
ATOM 867 C C . ASP A 1 107 ? -5.989 -15.755 -7.019 1.00 76.06 107 ASP A C 1
ATOM 869 O O . ASP A 1 107 ? -6.901 -16.484 -7.411 1.00 76.06 107 ASP A O 1
ATOM 873 N N . THR A 1 108 ? -6.048 -15.183 -5.820 1.00 80.50 108 THR A N 1
ATOM 874 C CA . THR A 1 108 ? -7.209 -15.298 -4.945 1.00 80.50 108 THR A CA 1
ATOM 875 C C . THR A 1 108 ? -8.369 -14.455 -5.505 1.00 80.50 108 THR A C 1
ATOM 877 O O . THR A 1 108 ? -8.167 -13.275 -5.808 1.00 80.50 108 THR A O 1
ATOM 880 N N . PRO A 1 109 ? -9.603 -14.993 -5.605 1.00 82.12 109 PRO A N 1
ATOM 881 C CA . PRO A 1 109 ? -10.755 -14.229 -6.080 1.00 82.12 109 PRO A CA 1
ATOM 882 C C . PRO A 1 109 ? -11.027 -12.976 -5.237 1.00 82.12 109 PRO A C 1
ATOM 884 O O . PRO A 1 109 ? -10.893 -13.004 -4.010 1.00 82.12 109 PRO A O 1
ATOM 887 N N . LYS A 1 110 ? -11.497 -11.895 -5.876 1.00 80.69 110 LYS A N 1
ATOM 888 C CA . LYS A 1 110 ? -11.710 -10.580 -5.237 1.00 80.69 110 LYS A CA 1
ATOM 889 C C . LYS A 1 110 ? -12.558 -10.642 -3.957 1.00 80.69 110 LYS A C 1
ATOM 891 O O . LYS A 1 110 ? -12.180 -10.069 -2.940 1.00 80.69 110 LYS A O 1
ATOM 896 N N . GLY A 1 111 ? -13.666 -11.388 -3.969 1.00 79.94 111 GLY A N 1
ATOM 897 C CA . GLY A 1 111 ? -14.532 -11.531 -2.789 1.00 79.94 111 GLY A CA 1
ATOM 898 C C . GLY A 1 111 ? -13.831 -12.188 -1.594 1.00 79.94 111 GLY A C 1
ATOM 899 O O . GLY A 1 111 ? -14.027 -11.775 -0.452 1.00 79.94 111 GLY A O 1
ATOM 900 N N . LYS A 1 112 ? -12.947 -13.159 -1.855 1.00 88.62 112 LYS A N 1
ATOM 901 C CA . LYS A 1 112 ? -12.149 -13.816 -0.814 1.00 88.62 112 LYS A CA 1
ATOM 902 C C . LYS A 1 112 ? -11.075 -12.875 -0.261 1.00 88.62 112 LYS A C 1
ATOM 904 O O . LYS A 1 112 ? -10.887 -12.842 0.951 1.00 88.62 112 LYS A O 1
ATOM 909 N N . LYS A 1 113 ? -10.451 -12.050 -1.112 1.00 90.38 113 LYS A N 1
ATOM 910 C CA . LYS A 1 113 ? -9.486 -11.015 -0.693 1.00 90.38 113 LYS A CA 1
ATOM 911 C C . LYS A 1 113 ? -10.106 -10.005 0.281 1.00 90.38 113 LYS A C 1
ATOM 913 O O . LYS A 1 113 ? -9.519 -9.738 1.323 1.00 90.38 113 LYS A O 1
ATOM 918 N N . ALA A 1 114 ? -11.319 -9.521 0.003 1.00 91.19 114 ALA A N 1
ATOM 919 C CA . ALA A 1 114 ? -12.037 -8.611 0.905 1.00 91.19 114 ALA A CA 1
ATOM 920 C C . ALA A 1 114 ? -12.376 -9.254 2.263 1.00 91.19 114 ALA A C 1
ATOM 922 O O . ALA A 1 114 ? -12.283 -8.599 3.300 1.00 91.19 114 ALA A O 1
ATOM 923 N N . GLY A 1 115 ? -12.740 -10.542 2.267 1.00 92.56 115 GLY A N 1
ATOM 924 C CA . GLY A 1 115 ? -12.953 -11.306 3.500 1.00 92.56 115 GLY A CA 1
ATOM 925 C C . GLY A 1 115 ? -11.680 -11.431 4.341 1.00 92.56 115 GLY A C 1
ATOM 926 O O . GLY A 1 115 ? -11.724 -11.177 5.541 1.00 92.56 115 GLY A O 1
ATOM 927 N N . MET A 1 116 ? -10.547 -11.740 3.703 1.00 92.94 116 MET A N 1
ATOM 928 C CA . MET A 1 116 ? -9.237 -11.803 4.365 1.00 92.94 116 MET A CA 1
ATOM 929 C C . MET A 1 116 ? -8.818 -10.438 4.922 1.00 92.94 116 MET A C 1
ATOM 931 O O . MET A 1 116 ? -8.436 -10.346 6.080 1.00 92.94 116 MET A O 1
ATOM 935 N N . ALA A 1 117 ? -8.978 -9.358 4.149 1.00 94.38 117 ALA A N 1
ATOM 936 C CA . ALA A 1 117 ? -8.677 -8.011 4.631 1.00 94.38 117 ALA A CA 1
ATOM 937 C C . ALA A 1 117 ? -9.534 -7.626 5.848 1.00 94.38 117 ALA A C 1
ATOM 939 O O . ALA A 1 117 ? -9.042 -6.999 6.779 1.00 94.38 117 ALA A O 1
ATOM 940 N N . ARG A 1 118 ? -10.810 -8.029 5.892 1.00 95.31 118 ARG A N 1
ATOM 941 C CA . ARG A 1 118 ? -11.640 -7.823 7.086 1.00 95.31 118 ARG A CA 1
ATOM 942 C C . ARG A 1 118 ? -11.144 -8.635 8.283 1.00 95.31 118 ARG A C 1
ATOM 944 O O . ARG A 1 118 ? -11.198 -8.129 9.395 1.00 95.31 118 ARG A O 1
ATOM 951 N N . GLN A 1 119 ? -10.702 -9.871 8.071 1.00 94.00 119 GLN A N 1
ATOM 952 C CA . GLN A 1 119 ? -10.175 -10.712 9.145 1.00 94.00 119 GLN A CA 1
ATOM 953 C C . GLN A 1 119 ? -8.895 -10.120 9.748 1.00 94.00 119 GLN A C 1
ATOM 955 O O . GLN A 1 119 ? -8.769 -10.071 10.967 1.00 94.00 119 GLN A O 1
ATOM 960 N N . ASP A 1 120 ? -7.991 -9.637 8.899 1.00 93.94 120 ASP A N 1
ATOM 961 C CA . ASP A 1 120 ? -6.699 -9.096 9.320 1.00 93.94 120 ASP A CA 1
ATOM 962 C C . ASP A 1 120 ? -6.838 -7.699 9.948 1.00 93.94 120 ASP A C 1
ATOM 964 O O . ASP A 1 120 ? -6.329 -7.436 11.033 1.00 93.94 120 ASP A O 1
ATOM 968 N N . PHE A 1 121 ? -7.567 -6.794 9.289 1.00 95.31 121 PHE A N 1
ATOM 969 C CA . PHE A 1 121 ? -7.610 -5.369 9.644 1.00 95.31 121 PHE A CA 1
ATOM 970 C C . PHE A 1 121 ? -8.870 -4.971 10.434 1.00 95.31 121 PHE A C 1
ATOM 972 O O . PHE A 1 121 ? -9.032 -3.813 10.815 1.00 95.31 121 PHE A O 1
ATOM 979 N N . GLY A 1 122 ? -9.805 -5.897 10.662 1.00 93.75 122 GLY A N 1
ATOM 980 C CA . GLY A 1 122 ? -11.090 -5.601 11.306 1.00 93.75 122 GLY A CA 1
ATOM 981 C C . GLY A 1 122 ? -11.064 -5.581 12.832 1.00 93.75 122 GLY A C 1
ATOM 982 O O . GLY A 1 122 ? -11.961 -4.987 13.426 1.00 93.75 122 GLY A O 1
ATOM 983 N N . ASN A 1 123 ? -10.065 -6.208 13.461 1.00 91.69 123 ASN A N 1
ATOM 984 C CA . ASN A 1 123 ? -9.988 -6.316 14.923 1.00 91.69 123 ASN A CA 1
ATOM 985 C C . ASN A 1 123 ? -9.416 -5.053 15.576 1.00 91.69 123 ASN A C 1
ATOM 987 O O . ASN A 1 123 ? -9.917 -4.617 16.608 1.00 91.69 123 ASN A O 1
ATOM 991 N N . HIS A 1 124 ? -8.407 -4.446 14.950 1.00 92.19 124 HIS A N 1
ATOM 992 C CA . HIS A 1 124 ? -7.748 -3.233 15.430 1.00 92.19 124 HIS A CA 1
ATOM 993 C C . HIS A 1 124 ? -7.897 -2.157 14.360 1.00 92.19 124 HIS A C 1
ATOM 995 O O . HIS A 1 124 ? -7.288 -2.249 13.297 1.00 92.19 124 HIS A O 1
ATOM 1001 N N . ILE A 1 125 ? -8.751 -1.166 14.611 1.00 95.12 125 ILE A N 1
ATOM 1002 C CA . ILE A 1 125 ? -9.071 -0.115 13.640 1.00 95.12 125 ILE A CA 1
ATOM 1003 C C . ILE A 1 125 ? -8.529 1.209 14.182 1.00 95.12 125 ILE A C 1
ATOM 1005 O O . ILE A 1 125 ? -9.001 1.647 15.234 1.00 95.12 125 ILE A O 1
ATOM 1009 N N . PRO A 1 126 ? -7.551 1.838 13.509 1.00 96.38 126 PRO A N 1
ATOM 1010 C CA . PRO A 1 126 ? -7.020 3.118 13.949 1.00 96.38 126 PRO A CA 1
ATOM 1011 C C . PRO A 1 126 ? -8.067 4.224 13.789 1.00 96.38 126 PRO A C 1
ATOM 1013 O O . PRO A 1 126 ? -8.839 4.230 12.828 1.00 96.38 126 PRO A O 1
ATOM 1016 N N . VAL A 1 127 ? -8.075 5.180 14.715 1.00 96.75 127 VAL A N 1
ATOM 1017 C CA . VAL A 1 127 ? -8.938 6.371 14.655 1.00 96.75 127 VAL A CA 1
ATOM 1018 C C . VAL A 1 127 ? -8.348 7.458 13.760 1.00 96.75 127 VAL A C 1
ATOM 1020 O O . VAL A 1 127 ? -9.092 8.213 13.140 1.00 96.75 127 VAL A O 1
ATOM 1023 N N . SER A 1 128 ? -7.020 7.517 13.657 1.00 97.00 128 SER A N 1
ATOM 1024 C CA . SER A 1 128 ? -6.297 8.428 12.771 1.00 97.00 128 SER A CA 1
ATOM 1025 C C . SER A 1 128 ? -4.898 7.896 12.458 1.00 97.00 128 SER A C 1
ATOM 1027 O O . SER A 1 128 ? -4.436 6.914 13.050 1.00 97.00 128 SER A O 1
ATOM 1029 N N . PHE A 1 129 ? -4.222 8.548 11.515 1.00 97.69 129 PHE A N 1
ATOM 1030 C CA . PHE A 1 129 ? -2.836 8.267 11.172 1.00 97.69 129 PHE A CA 1
ATOM 1031 C C . PHE A 1 129 ? -2.087 9.543 10.786 1.00 97.69 129 PHE A C 1
ATOM 1033 O O . PHE A 1 129 ? -2.696 10.532 10.377 1.00 97.69 129 PHE A O 1
ATOM 1040 N N . ARG A 1 130 ? -0.758 9.479 10.849 1.00 98.00 130 ARG A N 1
ATOM 1041 C CA . ARG A 1 130 ? 0.161 10.517 10.384 1.00 98.00 130 ARG A CA 1
ATOM 1042 C C . ARG A 1 130 ? 1.307 9.880 9.613 1.00 98.00 130 ARG A C 1
ATOM 1044 O O . ARG A 1 130 ? 1.915 8.934 10.102 1.00 98.00 130 ARG A O 1
ATOM 1051 N N . LEU A 1 131 ? 1.631 10.383 8.424 1.00 98.12 131 LEU A N 1
ATOM 1052 C CA . LEU A 1 131 ? 2.847 9.960 7.726 1.00 98.12 131 LEU A CA 1
ATOM 1053 C C . LEU A 1 131 ? 4.037 10.745 8.276 1.00 98.12 131 LEU A C 1
ATOM 1055 O O . LEU A 1 131 ? 3.994 11.971 8.346 1.00 98.12 131 LEU A O 1
ATOM 1059 N N . LEU A 1 132 ? 5.101 10.048 8.657 1.00 97.62 132 LEU A N 1
ATOM 1060 C CA . LEU A 1 132 ? 6.283 10.646 9.277 1.00 97.62 132 LEU A CA 1
ATOM 1061 C C . LEU A 1 132 ? 7.401 10.894 8.266 1.00 97.62 132 LEU A C 1
ATOM 1063 O O . LEU A 1 132 ? 8.076 11.916 8.325 1.00 97.62 132 LEU A O 1
ATOM 1067 N N . GLY A 1 133 ? 7.596 9.956 7.344 1.00 96.88 133 GLY A N 1
ATOM 1068 C CA . GLY A 1 133 ? 8.730 9.963 6.434 1.00 96.88 133 GLY A CA 1
ATOM 1069 C C . GLY A 1 133 ? 8.723 8.748 5.524 1.00 96.88 133 GLY A C 1
ATOM 1070 O O . GLY A 1 133 ? 7.798 7.931 5.550 1.00 96.88 133 GLY A O 1
ATOM 1071 N N . ILE A 1 134 ? 9.786 8.611 4.743 1.00 97.00 134 ILE A N 1
ATOM 1072 C CA . ILE A 1 134 ? 10.010 7.437 3.912 1.00 97.00 134 ILE A CA 1
ATOM 1073 C C . ILE A 1 134 ? 11.454 6.962 3.991 1.00 97.00 134 ILE A C 1
ATOM 1075 O O . ILE A 1 134 ? 12.353 7.699 4.387 1.00 97.00 134 ILE A O 1
ATOM 1079 N N . ASP A 1 135 ? 11.653 5.743 3.519 1.00 96.44 135 ASP A N 1
ATOM 1080 C CA . ASP A 1 135 ? 12.945 5.131 3.297 1.00 96.44 135 ASP A CA 1
ATOM 1081 C C . ASP A 1 135 ? 12.911 4.335 1.980 1.00 96.44 135 ASP A C 1
ATOM 1083 O O . ASP A 1 135 ? 12.244 3.305 1.835 1.00 96.44 135 ASP A O 1
ATOM 1087 N N . ASP A 1 136 ? 13.581 4.878 0.966 1.00 96.00 136 ASP A N 1
ATOM 1088 C CA . ASP A 1 136 ? 13.646 4.318 -0.379 1.00 96.00 136 ASP A CA 1
ATOM 1089 C C . ASP A 1 136 ? 14.731 3.231 -0.465 1.00 96.00 136 ASP A C 1
ATOM 1091 O O . ASP A 1 136 ? 15.891 3.497 -0.767 1.00 96.00 136 ASP A O 1
ATOM 1095 N N . GLN A 1 137 ? 14.339 1.978 -0.238 1.00 93.81 137 GLN A N 1
ATOM 1096 C CA . GLN A 1 137 ? 15.262 0.838 -0.161 1.00 93.81 137 GLN A CA 1
ATOM 1097 C C . GLN A 1 137 ? 15.663 0.263 -1.528 1.00 93.81 137 GLN A C 1
ATOM 1099 O O . GLN A 1 137 ? 16.735 -0.324 -1.673 1.00 93.81 137 GLN A O 1
ATOM 1104 N N . ALA A 1 138 ? 14.807 0.398 -2.545 1.00 93.44 138 ALA A N 1
ATOM 1105 C CA . ALA A 1 138 ? 15.115 -0.012 -3.912 1.00 93.44 138 ALA A CA 1
ATOM 1106 C C . ALA A 1 138 ? 14.287 0.769 -4.939 1.00 93.44 138 ALA A C 1
ATOM 1108 O O . ALA A 1 138 ? 13.272 1.381 -4.616 1.00 93.44 138 ALA A O 1
ATOM 1109 N N . ALA A 1 139 ? 14.654 0.647 -6.216 1.00 92.81 139 ALA A N 1
ATOM 1110 C CA . ALA A 1 139 ? 13.969 1.295 -7.338 1.00 92.81 139 ALA A CA 1
ATOM 1111 C C . ALA A 1 139 ? 12.451 1.023 -7.417 1.00 92.81 139 ALA A C 1
ATOM 1113 O O . ALA A 1 139 ? 11.697 1.846 -7.941 1.00 92.81 139 ALA A O 1
ATOM 1114 N N . ALA A 1 140 ? 12.021 -0.120 -6.878 1.00 94.19 140 ALA A N 1
ATOM 1115 C CA . ALA A 1 140 ? 10.631 -0.560 -6.806 1.00 94.19 140 ALA A CA 1
ATOM 1116 C C . ALA A 1 140 ? 10.088 -0.642 -5.368 1.00 94.19 140 ALA A C 1
ATOM 1118 O O . ALA A 1 140 ? 8.953 -1.066 -5.186 1.00 94.19 140 ALA A O 1
ATOM 1119 N N . VAL A 1 141 ? 10.889 -0.347 -4.337 1.00 96.50 141 VAL A N 1
ATOM 1120 C CA . VAL A 1 141 ? 10.533 -0.617 -2.934 1.00 96.50 141 VAL A CA 1
ATOM 1121 C C . VAL A 1 141 ? 10.784 0.617 -2.086 1.00 96.50 141 VAL A C 1
ATOM 1123 O O . VAL A 1 141 ? 11.923 1.056 -1.940 1.00 96.50 141 VAL A O 1
ATOM 1126 N N . THR A 1 142 ? 9.722 1.100 -1.455 1.00 97.56 142 THR A N 1
ATOM 1127 C CA . THR A 1 142 ? 9.774 2.204 -0.499 1.00 97.56 142 THR A CA 1
ATOM 1128 C C . THR A 1 142 ? 9.102 1.767 0.791 1.00 97.56 142 THR A C 1
ATOM 1130 O O . THR A 1 142 ? 8.044 1.139 0.773 1.00 97.56 142 THR A O 1
ATOM 1133 N N . HIS A 1 143 ? 9.717 2.089 1.917 1.00 98.19 143 HIS A N 1
ATOM 1134 C CA . HIS A 1 143 ? 9.100 2.003 3.227 1.00 98.19 143 HIS A CA 1
ATOM 1135 C C . HIS A 1 143 ? 8.525 3.374 3.568 1.00 98.19 143 HIS A C 1
ATOM 1137 O O . HIS A 1 143 ? 9.241 4.366 3.536 1.00 98.19 143 HIS A O 1
ATOM 1143 N N . VAL A 1 144 ? 7.236 3.446 3.873 1.00 98.06 144 VAL A N 1
ATOM 1144 C CA . VAL A 1 144 ? 6.585 4.658 4.374 1.00 98.06 144 VAL A CA 1
ATOM 1145 C C . VAL A 1 144 ? 6.429 4.500 5.876 1.00 98.06 144 VAL A C 1
ATOM 1147 O O . VAL A 1 144 ? 5.811 3.542 6.341 1.00 98.06 144 VAL A O 1
ATOM 1150 N N . ILE A 1 145 ? 7.012 5.420 6.633 1.00 98.06 145 ILE A N 1
ATOM 1151 C CA . ILE A 1 145 ? 6.907 5.437 8.088 1.00 98.06 145 ILE A CA 1
ATOM 1152 C C . ILE A 1 145 ? 5.630 6.191 8.442 1.00 98.06 145 ILE A C 1
ATOM 1154 O O . ILE A 1 145 ? 5.449 7.339 8.028 1.00 98.06 145 ILE A O 1
ATOM 1158 N N . ALA A 1 146 ? 4.744 5.549 9.193 1.00 98.06 146 ALA A N 1
ATOM 1159 C CA . ALA A 1 146 ? 3.491 6.138 9.635 1.00 98.06 146 ALA A CA 1
ATOM 1160 C C . ALA A 1 146 ? 3.267 5.879 11.122 1.00 98.06 146 ALA A C 1
ATOM 1162 O O . ALA A 1 146 ? 3.634 4.832 11.643 1.00 98.06 146 ALA A O 1
ATOM 1163 N N . GLU A 1 147 ? 2.619 6.818 11.791 1.00 98.00 147 GLU A N 1
ATOM 1164 C CA . GLU A 1 147 ? 2.111 6.667 13.144 1.00 98.00 147 GLU A CA 1
ATOM 1165 C C . GLU A 1 147 ? 0.600 6.459 13.081 1.00 98.00 147 GLU A C 1
ATOM 1167 O O . GLU A 1 147 ? -0.111 7.202 12.408 1.00 98.00 147 GLU A O 1
ATOM 1172 N N . LEU A 1 148 ? 0.109 5.433 13.767 1.00 97.44 148 LEU A N 1
ATOM 1173 C CA . LEU A 1 148 ? -1.303 5.094 13.873 1.00 97.44 148 LEU A CA 1
ATOM 1174 C C . LEU A 1 148 ? -1.783 5.376 15.289 1.00 97.44 148 LEU A C 1
ATOM 1176 O O . LEU A 1 148 ? -1.147 4.954 16.255 1.00 97.44 148 LEU A O 1
ATOM 1180 N N . CYS A 1 149 ? -2.920 6.051 15.406 1.00 96.81 149 CYS A N 1
ATOM 1181 C CA . CYS A 1 149 ? -3.583 6.291 16.678 1.00 96.81 149 CYS A CA 1
ATOM 1182 C C . CYS A 1 149 ? -4.742 5.307 16.847 1.00 96.81 149 CYS A C 1
ATOM 1184 O O . CYS A 1 149 ? -5.574 5.154 15.952 1.00 96.81 149 CYS A O 1
ATOM 1186 N N . PHE A 1 150 ? -4.810 4.662 18.004 1.00 95.50 150 PHE A N 1
ATOM 1187 C CA . PHE A 1 150 ? -5.882 3.760 18.412 1.00 95.50 150 PHE A CA 1
ATOM 1188 C C . PHE A 1 150 ? -6.532 4.281 19.690 1.00 95.50 150 PHE A C 1
ATOM 1190 O O . PHE A 1 150 ? -5.850 4.830 20.554 1.00 95.50 150 PHE A O 1
ATOM 1197 N N . GLU A 1 151 ? -7.838 4.072 19.833 1.00 94.19 151 GLU A N 1
ATOM 1198 C CA . GLU A 1 151 ? -8.575 4.396 21.055 1.00 94.19 151 GLU A CA 1
ATOM 1199 C C . GLU A 1 151 ? -8.957 3.114 21.793 1.00 94.19 151 GLU A C 1
ATOM 1201 O O . GLU A 1 151 ? -9.644 2.252 21.243 1.00 94.19 151 GLU A O 1
ATOM 1206 N N . ILE A 1 152 ? -8.469 2.969 23.027 1.00 90.38 152 ILE A N 1
ATOM 1207 C CA . ILE A 1 152 ? -8.589 1.740 23.817 1.00 90.38 152 ILE A CA 1
ATOM 1208 C C . ILE A 1 152 ? -8.850 2.120 25.257 1.00 90.38 152 ILE A C 1
ATOM 1210 O O . ILE A 1 152 ? -8.066 2.852 25.857 1.00 90.38 152 ILE A O 1
ATOM 1214 N N . ASP A 1 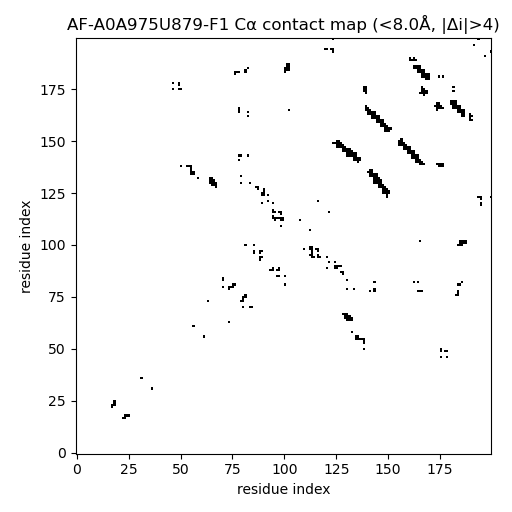153 ? -9.968 1.643 25.800 1.00 89.94 153 ASP A N 1
ATOM 1215 C CA . ASP A 1 153 ? -10.420 1.972 27.155 1.00 89.94 153 ASP A CA 1
ATOM 1216 C C . ASP A 1 153 ? -10.441 3.495 27.427 1.00 89.94 153 ASP A C 1
ATOM 1218 O O . ASP A 1 153 ? -10.147 3.960 28.528 1.00 89.94 153 ASP A O 1
ATOM 1222 N N . GLY A 1 154 ? -10.764 4.288 26.395 1.00 89.00 154 GLY A N 1
ATOM 1223 C CA . GLY A 1 154 ? -10.797 5.754 26.445 1.00 89.00 154 GLY A CA 1
ATOM 1224 C C . GLY A 1 154 ? -9.422 6.437 26.438 1.00 89.00 154 GLY A C 1
ATOM 1225 O O . GLY A 1 154 ? -9.345 7.647 26.643 1.00 89.00 154 GLY A O 1
ATOM 1226 N N . GLN A 1 155 ? -8.336 5.692 26.215 1.00 92.94 155 GLN A N 1
ATOM 1227 C CA . GLN A 1 155 ? -6.982 6.225 26.072 1.00 92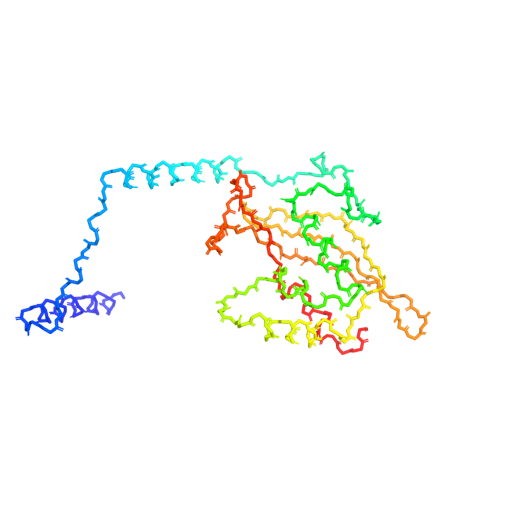.94 155 GLN A CA 1
ATOM 1228 C C . GLN A 1 155 ? -6.501 6.122 24.627 1.00 92.94 155 GLN A C 1
ATOM 1230 O O . GLN A 1 155 ? -6.726 5.118 23.948 1.00 92.94 155 GLN A O 1
ATOM 1235 N N . GLN A 1 156 ? -5.788 7.152 24.172 1.00 94.69 156 GLN A N 1
ATOM 1236 C CA . GLN A 1 156 ? -5.102 7.117 22.887 1.00 94.69 156 GLN A CA 1
ATOM 1237 C C . GLN A 1 156 ? -3.778 6.364 23.019 1.00 94.69 156 GLN A C 1
ATOM 1239 O O . GLN A 1 156 ? -2.931 6.713 23.844 1.00 94.69 156 GLN A O 1
ATOM 1244 N N . LYS A 1 157 ? -3.589 5.344 22.183 1.00 94.69 157 LYS A N 1
ATOM 1245 C CA . LYS A 1 157 ? -2.313 4.651 22.006 1.00 94.69 157 LYS A CA 1
ATOM 1246 C C . LYS A 1 157 ? -1.781 4.908 20.605 1.00 94.69 157 LYS A C 1
ATOM 1248 O O . LYS A 1 157 ? -2.504 4.750 19.626 1.00 94.69 157 LYS A O 1
ATOM 1253 N N . PHE A 1 158 ? -0.497 5.231 20.522 1.00 94.88 158 PHE A N 1
ATOM 1254 C CA . PHE A 1 158 ? 0.193 5.487 19.262 1.00 94.88 158 PHE A CA 1
ATOM 1255 C C . PHE A 1 158 ? 1.111 4.321 18.909 1.00 94.88 158 PHE A C 1
ATOM 1257 O O . PHE A 1 158 ? 1.757 3.730 19.785 1.00 94.88 158 PHE A O 1
ATOM 1264 N N . LYS A 1 159 ? 1.149 3.971 17.625 1.00 95.56 159 LYS A N 1
ATOM 1265 C CA . LYS A 1 159 ? 1.999 2.912 17.083 1.00 95.56 159 LYS A CA 1
ATOM 1266 C C . LYS A 1 159 ? 2.628 3.350 15.778 1.00 95.56 159 LYS A C 1
ATOM 1268 O O . LYS A 1 159 ? 1.930 3.580 14.797 1.00 95.56 159 LYS A O 1
ATOM 1273 N N . GLU A 1 160 ? 3.949 3.422 15.778 1.00 97.06 160 GLU A N 1
ATOM 1274 C CA . GLU A 1 160 ? 4.721 3.622 14.562 1.00 97.06 160 GLU A CA 1
ATOM 1275 C C . GLU A 1 160 ? 4.827 2.306 13.784 1.00 97.06 160 GLU A C 1
ATOM 1277 O O . GLU A 1 160 ? 5.045 1.241 14.363 1.00 97.06 160 GLU A O 1
ATOM 1282 N N . VAL A 1 161 ? 4.661 2.383 12.468 1.00 97.00 161 VAL A N 1
ATOM 1283 C CA . VAL A 1 161 ? 4.775 1.264 11.535 1.00 97.00 161 VAL A CA 1
ATOM 1284 C C . VAL A 1 161 ? 5.617 1.651 10.326 1.00 97.00 161 VAL A C 1
ATOM 1286 O O . VAL A 1 161 ? 5.521 2.759 9.799 1.00 97.00 161 VAL A O 1
ATOM 1289 N N . SER A 1 162 ? 6.412 0.695 9.846 1.00 97.81 162 SER A N 1
ATOM 1290 C CA . SER A 1 162 ? 7.160 0.800 8.591 1.00 97.81 162 SER A CA 1
ATOM 1291 C C . SER A 1 162 ? 6.421 0.032 7.491 1.00 97.81 162 SER A C 1
ATOM 1293 O O . SER A 1 162 ? 6.493 -1.199 7.385 1.00 97.81 162 SER A O 1
ATOM 1295 N N . VAL A 1 163 ? 5.659 0.763 6.679 1.00 98.12 163 VAL A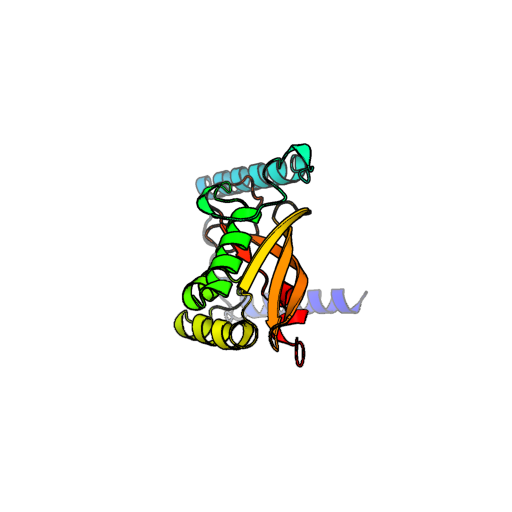 N 1
ATOM 1296 C CA . VAL A 1 163 ? 4.794 0.202 5.638 1.00 98.12 163 VAL A CA 1
ATOM 1297 C C . VAL A 1 163 ? 5.572 0.027 4.345 1.00 98.12 163 VAL A C 1
ATOM 1299 O O . VAL A 1 163 ? 5.916 0.992 3.670 1.00 98.12 163 VAL A O 1
ATOM 1302 N N . ARG A 1 164 ? 5.824 -1.221 3.958 1.00 98.00 164 ARG A N 1
ATOM 1303 C CA . ARG A 1 164 ? 6.518 -1.548 2.720 1.00 98.00 164 ARG A CA 1
ATOM 1304 C C . ARG A 1 164 ? 5.538 -1.479 1.553 1.00 98.00 164 ARG A C 1
ATOM 1306 O O . ARG A 1 164 ? 4.607 -2.282 1.461 1.00 98.00 164 ARG A O 1
ATOM 1313 N N . ALA A 1 165 ? 5.801 -0.553 0.642 1.00 97.75 165 ALA A N 1
ATOM 1314 C CA . ALA A 1 165 ? 5.125 -0.404 -0.633 1.00 97.75 165 ALA A CA 1
ATOM 1315 C C . ALA A 1 165 ? 6.032 -0.896 -1.773 1.00 97.75 165 ALA A C 1
ATOM 1317 O O . ALA A 1 165 ? 7.240 -0.641 -1.784 1.00 97.75 165 ALA A O 1
ATOM 1318 N N . ILE A 1 166 ? 5.450 -1.622 -2.727 1.00 97.06 166 ILE A N 1
ATOM 1319 C CA . ILE A 1 166 ? 6.138 -2.157 -3.906 1.00 97.06 166 ILE A CA 1
ATOM 1320 C C . ILE A 1 166 ? 5.473 -1.607 -5.164 1.00 97.06 166 ILE A C 1
ATOM 1322 O O . ILE A 1 166 ? 4.267 -1.773 -5.341 1.00 97.06 166 ILE A O 1
ATOM 1326 N N . TYR A 1 167 ? 6.258 -0.974 -6.031 1.00 96.44 167 TYR A N 1
ATOM 1327 C CA . TYR A 1 167 ? 5.804 -0.509 -7.334 1.00 96.44 167 TYR A CA 1
ATOM 1328 C C . TYR A 1 167 ? 5.749 -1.674 -8.319 1.00 96.44 167 TYR A C 1
ATOM 1330 O O . TYR A 1 167 ? 6.730 -2.405 -8.484 1.00 96.44 167 TYR A O 1
ATOM 1338 N N . GLN A 1 168 ? 4.602 -1.852 -8.963 1.00 93.56 168 GLN A N 1
ATOM 1339 C CA . GLN A 1 168 ? 4.358 -2.911 -9.933 1.00 93.56 168 GLN A CA 1
ATOM 1340 C C . GLN A 1 168 ? 3.874 -2.336 -11.254 1.00 93.56 168 GLN A C 1
ATOM 1342 O O . GLN A 1 168 ? 3.147 -1.348 -11.269 1.00 93.56 168 GLN A O 1
ATOM 1347 N N . ASP A 1 169 ? 4.247 -2.978 -12.354 1.00 90.75 169 ASP A N 1
ATOM 1348 C CA . ASP A 1 169 ? 3.646 -2.716 -13.657 1.00 90.75 169 ASP A CA 1
ATOM 1349 C C . ASP A 1 169 ? 2.241 -3.344 -13.783 1.00 90.75 169 ASP A C 1
ATOM 1351 O O . ASP A 1 169 ? 1.713 -3.973 -12.861 1.00 90.75 169 ASP A O 1
ATOM 1355 N N . LEU A 1 170 ? 1.629 -3.182 -14.958 1.00 87.69 170 LEU A N 1
ATOM 1356 C CA . LEU A 1 170 ? 0.302 -3.719 -15.278 1.00 87.69 170 LEU A CA 1
ATOM 1357 C C . LEU A 1 170 ? 0.239 -5.257 -15.281 1.00 87.69 170 LEU A C 1
ATOM 1359 O O . LEU A 1 170 ? -0.852 -5.821 -15.211 1.00 87.69 170 LEU A O 1
ATOM 1363 N N . GLU A 1 171 ? 1.384 -5.935 -15.359 1.00 86.31 171 GLU A N 1
ATOM 1364 C CA . GLU A 1 171 ? 1.502 -7.394 -15.292 1.00 86.31 171 GLU A CA 1
ATOM 1365 C C . GLU A 1 171 ? 1.746 -7.889 -13.853 1.00 86.31 171 GLU A C 1
ATOM 1367 O O . GLU A 1 171 ? 1.873 -9.090 -13.623 1.00 86.31 171 GLU A O 1
ATOM 1372 N N . ASN A 1 172 ? 1.734 -6.987 -12.863 1.00 85.81 172 ASN A N 1
ATOM 1373 C CA . ASN A 1 172 ? 2.080 -7.229 -11.458 1.00 85.81 172 ASN A CA 1
ATOM 1374 C C . ASN A 1 172 ? 3.557 -7.591 -11.222 1.00 85.81 172 ASN A C 1
ATOM 1376 O O . ASN A 1 172 ? 3.905 -8.102 -10.151 1.00 85.81 172 ASN A O 1
ATOM 1380 N N . ASN A 1 173 ? 4.451 -7.299 -12.164 1.00 87.94 173 ASN A N 1
ATOM 1381 C CA . ASN A 1 173 ? 5.880 -7.470 -11.942 1.00 87.94 173 ASN A CA 1
ATOM 1382 C C . ASN A 1 173 ? 6.443 -6.241 -11.216 1.00 87.94 173 ASN A C 1
ATOM 1384 O O . ASN A 1 173 ? 6.075 -5.113 -11.553 1.00 87.94 173 ASN A O 1
ATOM 1388 N N . PRO A 1 174 ? 7.343 -6.411 -10.227 1.00 87.88 174 PRO A N 1
ATOM 1389 C CA . PRO A 1 174 ? 8.057 -5.284 -9.640 1.00 87.88 174 PRO A CA 1
ATOM 1390 C C . PRO A 1 174 ? 8.784 -4.475 -10.720 1.00 87.88 174 PRO A C 1
ATOM 1392 O O . PRO A 1 174 ? 9.527 -5.043 -11.521 1.00 87.88 174 PRO A O 1
ATOM 1395 N N . SER A 1 175 ? 8.592 -3.158 -10.725 1.00 90.12 175 SER A N 1
ATOM 1396 C CA . SER A 1 175 ? 9.154 -2.261 -11.740 1.00 90.12 175 SER A CA 1
ATOM 1397 C C . SER A 1 175 ? 9.726 -0.995 -11.109 1.00 90.12 175 SER A C 1
ATOM 1399 O O . SER A 1 175 ? 9.418 -0.657 -9.967 1.00 90.12 175 SER A O 1
ATOM 1401 N N . VAL A 1 176 ? 10.587 -0.287 -11.836 1.00 89.75 176 VAL A N 1
ATOM 1402 C CA . VAL A 1 176 ? 11.159 0.975 -11.353 1.00 89.75 176 VAL A CA 1
ATOM 1403 C C . VAL A 1 176 ? 10.059 2.030 -11.304 1.00 89.75 176 VAL A C 1
ATOM 1405 O O . VAL A 1 176 ? 9.363 2.228 -12.293 1.00 89.75 176 VAL A O 1
ATOM 1408 N N . ARG A 1 177 ? 9.931 2.760 -10.192 1.00 89.94 177 ARG A N 1
ATOM 1409 C CA . ARG A 1 177 ? 8.868 3.768 -10.003 1.00 89.94 177 ARG A CA 1
ATOM 1410 C C . ARG A 1 177 ? 8.853 4.934 -10.998 1.00 89.94 177 ARG A C 1
ATOM 1412 O O . ARG A 1 177 ? 7.877 5.670 -11.049 1.00 89.94 177 ARG A O 1
ATOM 1419 N N . SER A 1 178 ? 9.941 5.145 -11.742 1.00 87.06 178 SER A N 1
ATOM 1420 C CA . SER A 1 178 ? 10.000 6.133 -12.827 1.00 87.06 178 SER A CA 1
ATOM 1421 C C . SER A 1 178 ? 9.382 5.621 -14.131 1.00 87.06 178 SER A C 1
ATOM 1423 O O . SER A 1 178 ? 9.142 6.412 -15.042 1.00 87.06 178 SER A O 1
ATOM 1425 N N . MET A 1 179 ? 9.115 4.315 -14.235 1.00 86.75 179 MET A N 1
ATOM 1426 C CA . MET A 1 179 ? 8.404 3.743 -15.370 1.00 86.75 179 MET A CA 1
ATOM 1427 C C . MET A 1 179 ? 6.926 4.144 -15.309 1.00 86.75 179 MET A C 1
ATOM 1429 O O . MET A 1 179 ? 6.327 4.130 -14.235 1.00 86.75 179 MET A O 1
ATOM 1433 N N . PRO A 1 180 ? 6.309 4.488 -16.449 1.00 84.44 180 PRO A N 1
ATOM 1434 C CA . PRO A 1 180 ? 4.915 4.904 -16.479 1.00 84.44 180 PRO A CA 1
ATOM 1435 C C . PRO A 1 180 ? 3.960 3.730 -16.223 1.00 84.44 180 PRO A C 1
ATOM 1437 O O . PRO A 1 180 ? 4.287 2.572 -16.476 1.00 84.44 180 PRO A O 1
ATOM 1440 N N . ASN A 1 181 ? 2.726 4.061 -15.834 1.00 86.38 181 ASN A N 1
ATOM 1441 C CA . ASN A 1 181 ? 1.577 3.147 -15.744 1.00 86.38 181 ASN A CA 1
ATOM 1442 C C . ASN A 1 181 ? 1.689 2.002 -14.725 1.00 86.38 181 ASN A C 1
ATOM 1444 O O . ASN A 1 181 ? 0.876 1.080 -14.766 1.00 86.38 181 ASN A O 1
ATOM 1448 N N . GLY A 1 182 ? 2.660 2.039 -13.819 1.00 91.38 182 GLY A N 1
ATOM 1449 C CA . GLY A 1 182 ? 2.648 1.166 -12.653 1.00 91.38 182 GLY A CA 1
ATOM 1450 C C . GLY A 1 182 ? 1.844 1.749 -11.491 1.00 91.38 182 GLY A C 1
ATOM 1451 O O . GLY A 1 182 ? 1.394 2.896 -11.527 1.00 91.38 182 GLY A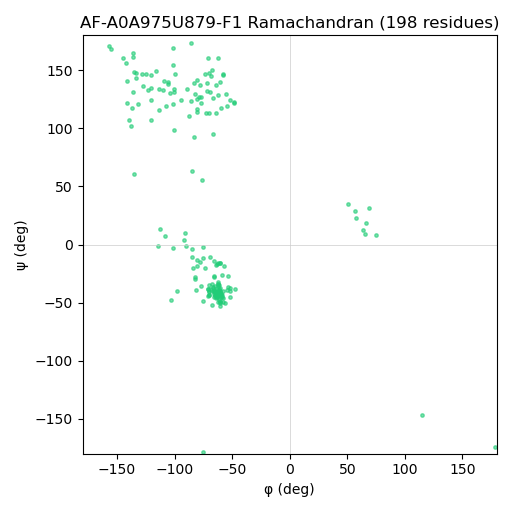 O 1
ATOM 1452 N N . TYR A 1 183 ? 1.686 0.950 -10.445 1.00 94.69 183 TYR A N 1
ATOM 1453 C CA . TYR A 1 183 ? 0.980 1.297 -9.217 1.00 94.69 183 TYR A CA 1
ATOM 1454 C C . TYR A 1 183 ? 1.681 0.698 -8.001 1.00 94.69 183 TYR A C 1
ATOM 1456 O O . TYR A 1 183 ? 2.370 -0.319 -8.088 1.00 94.69 183 TYR A O 1
ATOM 1464 N N . TRP A 1 184 ? 1.475 1.305 -6.837 1.00 96.94 184 TRP A N 1
ATOM 1465 C CA . TRP A 1 184 ? 2.018 0.807 -5.578 1.00 96.94 184 TRP A CA 1
ATOM 1466 C C . TRP A 1 184 ? 1.058 -0.184 -4.918 1.00 96.94 184 TRP A C 1
ATOM 1468 O O . TRP A 1 184 ? -0.139 0.078 -4.794 1.00 96.94 184 TRP A O 1
ATOM 1478 N N . ARG A 1 185 ? 1.592 -1.315 -4.452 1.00 96.62 185 ARG A N 1
ATOM 1479 C CA . ARG A 1 185 ? 0.884 -2.267 -3.587 1.00 96.62 185 ARG A CA 1
ATOM 1480 C C . ARG A 1 185 ? 1.549 -2.374 -2.231 1.00 96.62 185 ARG A C 1
ATOM 1482 O O . ARG A 1 185 ? 2.768 -2.269 -2.112 1.00 96.62 185 ARG A O 1
ATOM 1489 N N . ILE A 1 186 ? 0.741 -2.648 -1.217 1.00 97.62 186 ILE A N 1
ATOM 1490 C CA . ILE A 1 186 ? 1.184 -2.682 0.175 1.00 97.62 186 ILE A CA 1
ATOM 1491 C C . ILE A 1 186 ? 1.403 -4.119 0.629 1.00 97.62 186 ILE A C 1
ATOM 1493 O O . ILE A 1 186 ? 0.569 -4.999 0.411 1.00 97.62 186 ILE A O 1
ATOM 1497 N N . VAL A 1 187 ? 2.531 -4.365 1.289 1.00 96.31 187 VAL A N 1
ATOM 1498 C CA . VAL A 1 187 ? 2.838 -5.670 1.873 1.00 96.31 187 VAL A CA 1
ATOM 1499 C C . VAL A 1 187 ? 2.116 -5.804 3.216 1.00 96.31 187 VAL A C 1
ATOM 1501 O O . VAL A 1 187 ? 2.456 -5.118 4.173 1.00 96.31 187 VAL A O 1
ATOM 1504 N N . GLN A 1 188 ? 1.153 -6.727 3.313 1.00 94.75 188 GLN A N 1
ATOM 1505 C CA . GLN A 1 188 ? 0.339 -6.953 4.523 1.00 94.75 188 GLN A CA 1
ATOM 1506 C C . GLN A 1 188 ? 1.182 -7.158 5.793 1.00 94.75 188 GLN A C 1
ATOM 1508 O O . GLN A 1 188 ? 0.843 -6.638 6.855 1.00 94.75 188 GLN A O 1
ATOM 1513 N N . ASN A 1 189 ? 2.320 -7.848 5.669 1.00 93.38 189 ASN A N 1
ATOM 1514 C CA . ASN A 1 189 ? 3.188 -8.167 6.801 1.00 93.38 189 ASN A CA 1
ATOM 1515 C C . ASN A 1 189 ? 3.781 -6.928 7.501 1.00 93.38 189 ASN A C 1
ATOM 1517 O O . ASN A 1 189 ? 4.230 -7.035 8.642 1.00 93.38 189 ASN A O 1
ATOM 1521 N N . SER A 1 190 ? 3.744 -5.754 6.861 1.00 95.12 190 SER A N 1
ATOM 1522 C CA . SER A 1 190 ? 4.102 -4.481 7.497 1.00 95.12 190 SER A CA 1
ATOM 1523 C C . SER A 1 190 ? 3.228 -4.111 8.694 1.00 95.12 190 SER A C 1
ATOM 1525 O O . SER A 1 190 ? 3.620 -3.257 9.478 1.00 95.12 190 SER A O 1
ATOM 1527 N N . PHE A 1 191 ? 2.073 -4.758 8.857 1.00 95.50 191 PHE A N 1
ATOM 1528 C CA . PHE A 1 191 ? 1.154 -4.532 9.972 1.00 95.50 191 PHE A CA 1
ATOM 1529 C C . PHE A 1 191 ? 1.050 -5.735 10.913 1.00 95.50 191 PHE A C 1
ATOM 1531 O O . PHE A 1 191 ? 0.136 -5.795 11.729 1.00 95.50 191 PHE A O 1
ATOM 1538 N N . SER A 1 192 ? 1.960 -6.707 10.813 1.00 92.12 192 SER A N 1
ATOM 1539 C CA . SER A 1 192 ? 1.930 -7.930 11.629 1.00 92.12 192 SER A CA 1
ATOM 1540 C C . SER A 1 192 ? 1.887 -7.646 13.136 1.00 92.12 192 SER A C 1
ATOM 1542 O O . SER A 1 192 ? 1.120 -8.285 13.852 1.00 92.12 192 SER A O 1
ATOM 1544 N N . GLU A 1 193 ? 2.623 -6.634 13.602 1.00 90.38 193 GLU A N 1
ATOM 1545 C CA . GLU A 1 193 ? 2.620 -6.192 15.004 1.00 90.38 193 GLU A CA 1
ATOM 1546 C C . GLU A 1 193 ? 1.289 -5.593 15.471 1.00 90.38 193 GLU A C 1
ATOM 1548 O O . GLU A 1 193 ? 1.089 -5.436 16.666 1.00 90.38 193 GLU A O 1
ATOM 1553 N N . ILE A 1 194 ? 0.381 -5.251 14.558 1.00 92.75 194 ILE A N 1
ATOM 1554 C CA . ILE A 1 194 ? -0.955 -4.732 14.880 1.00 92.75 194 ILE A CA 1
ATOM 1555 C C . ILE A 1 194 ? -1.994 -5.831 14.688 1.00 92.75 194 ILE A C 1
ATOM 1557 O O . ILE A 1 194 ? -2.806 -6.074 15.571 1.00 92.75 194 ILE A O 1
ATOM 1561 N N . ILE A 1 195 ? -1.944 -6.526 13.550 1.00 92.38 195 ILE A N 1
ATOM 1562 C CA . ILE A 1 195 ? -2.893 -7.583 13.177 1.00 92.38 195 ILE A CA 1
ATOM 1563 C C . ILE A 1 195 ? -2.848 -8.744 14.179 1.00 92.38 195 ILE A C 1
ATOM 1565 O O . ILE A 1 195 ? -3.884 -9.324 14.500 1.00 92.38 195 ILE A O 1
ATOM 1569 N N . TYR A 1 196 ? -1.654 -9.087 14.671 1.00 87.38 196 TYR A N 1
ATOM 1570 C CA . TYR A 1 196 ? -1.446 -10.231 15.559 1.00 87.38 196 TYR A CA 1
ATOM 1571 C C . TYR A 1 196 ? -1.130 -9.837 17.004 1.00 87.38 196 TYR A C 1
ATOM 1573 O O . TYR A 1 196 ? -0.788 -10.712 17.802 1.00 87.38 196 TYR A O 1
ATOM 1581 N N . ALA A 1 197 ? -1.222 -8.553 17.364 1.00 82.12 197 ALA A N 1
ATOM 1582 C CA . ALA A 1 197 ? -0.954 -8.141 18.734 1.00 82.12 197 ALA A CA 1
ATOM 1583 C C . ALA A 1 197 ? -2.131 -8.469 19.663 1.00 82.12 197 ALA A C 1
ATOM 1585 O O . ALA A 1 197 ? -3.241 -7.969 19.469 1.00 82.12 197 ALA A O 1
ATOM 1586 N N . PRO A 1 198 ? -1.907 -9.264 20.723 1.00 68.81 198 PRO A N 1
ATOM 1587 C CA . PRO A 1 198 ? -2.932 -9.499 21.723 1.00 68.81 198 PRO A CA 1
ATOM 1588 C C . PRO A 1 198 ? -3.154 -8.220 22.536 1.00 68.81 198 PRO A C 1
ATOM 1590 O O . PRO A 1 198 ? -2.277 -7.793 23.286 1.00 68.81 198 PRO A O 1
ATOM 1593 N N . GLY A 1 199 ? -4.337 -7.620 22.401 1.00 63.97 199 GLY A N 1
ATOM 1594 C CA . GLY A 1 199 ? -4.737 -6.469 23.215 1.00 63.97 199 GLY A CA 1
ATOM 1595 C C . GLY A 1 199 ? -3.960 -5.190 22.913 1.00 63.97 199 GLY A C 1
ATOM 1596 O O . GLY A 1 199 ? -3.735 -4.401 23.838 1.00 63.97 199 GLY A O 1
ATOM 1597 N N . LEU A 1 200 ? -3.531 -5.013 21.651 1.00 58.06 200 LEU A N 1
ATOM 1598 C CA . LEU A 1 200 ? -3.024 -3.724 21.191 1.00 58.06 200 LEU A CA 1
ATOM 1599 C C . LEU A 1 200 ? -4.056 -2.660 21.483 1.00 58.06 200 LEU A C 1
ATOM 1601 O O . LEU A 1 200 ? -5.191 -2.817 20.966 1.00 58.06 200 LEU A O 1
#

Nearest PDB structures (foldseek):
  5kp1-assembly2_C  TM=5.769E-01  e=2.600E-03  Pseudomonas putida
  3owu-assembly1_C  TM=5.199E-01  e=2.056E-03  Pseudomonas putida
  6f50-assembly2_B  TM=5.186E-01  e=3.918E-03  Pseudomonas putida
  7rxf-assembly1_B  TM=5.465E-01  e=2.875E-02  Pseudomonas putida
  4j9a-assembly1_A  TM=4.646E-01  e=4.334E-02  Pseudomonas aeruginosa PAO1

Radius of gyration: 23.13 Å; Cα contacts (8 Å, |Δi|>4): 268; chains: 1; bounding box: 45×60×62 Å

Sequence (200 aa):
MAAKCWAALFAARDWAGALVDGKKEPKPKEEVSWKQLFKQISETNLLKRSIEEWKPRVSEDIPYLPFEGDISHLPENTPEYSVAAFLDHWCNKRFGLIADALLYFTDTPKGKKAGMARQDFGNHIPVSFRLLGIDDQAAAVTHVIAELCFEIDGQQKFKEVSVRAIYQDLENNPSVRSMPNGYWRIVQNSFSEIIYAPGL

Secondary structure (DSSP, 8-state):
-HHHHHHHHHHHHHHHHHHHTTS-PPPPPP---HHHHHHHHHHHHHHHHHHHH--PPPGGG-TT-SB-S-GGGSPTTSHHHHHHHHHHHHHTT-HHHHHHHB--SS---HHHHHHHHHHHHSSS--SEEEEEEEEEEETTEEEEEEEEEEEETTEEEEEEEEEEEEEE-TTS-B--TTSTT-EEEE-GGGGHHHHT-TT-

Mean predicted aligned error: 9.81 Å

Organism: NCBI:txid2841925

Solvent-accessible surface area (backbone atoms only — not comparable to full-atom values): 11449 Å² total; per-residue (Å²): 117,66,68,65,56,50,53,52,51,51,52,52,50,53,51,54,49,33,48,77,68,64,76,44,77,77,74,76,74,75,81,74,46,70,70,55,52,55,49,52,53,51,52,52,51,50,53,51,48,54,58,72,71,52,71,63,76,55,73,85,80,44,77,72,53,61,36,75,76,72,65,86,78,44,63,79,99,35,63,63,35,50,50,48,53,40,51,54,26,45,50,67,69,38,30,60,59,38,34,65,41,42,60,70,98,62,96,67,56,70,73,58,40,23,52,50,34,38,67,49,51,58,82,62,58,36,77,48,64,34,41,58,47,72,47,53,80,47,63,30,31,36,31,37,32,32,38,35,32,31,76,54,97,89,38,82,47,78,44,78,38,58,39,39,29,37,24,18,37,88,83,67,45,79,33,51,67,86,51,82,81,46,51,61,25,34,45,68,72,42,42,45,79,58,59,70,37,86,87,113

pLDDT: mean 87.87, std 11.51, range [46.69, 98.19]

=== Feature glossary ===
The record interleaves many kinds of information about one protein. Here is each kind framed as the question it answers.

Q: What does the local fold look like, residue by residue?
A: The Foldseek 3Di string encodes local tertiary geometry as a 20-letter alphabet — one character per residue — derived from the relative positions of nearby Cα atoms. Unlike the amino-acid sequence, 3Di is a direct function of the 3D structure, so two proteins with the same fold have similar 3Di strings even at low sequence identity.

Q: Which residues are in helices, strands, or loops?
A: The SS8 string is DSSP's per-residue secondary-structure call. α-helix (H) means an i→i+4 H-bond ladder; β-strand (E) means the residue participates in a β-sheet; 3₁₀ (G) and π (I) are tighter and wider helices; T/S are turns/bends; '-' is loop.

Q: How big and how compact is the whole molecule?
A: Radius of gyration (Rg) is the root-mean-square distance of Cα atoms from their centroid — a single number for overall size and compactness. A globular domain of N residues has Rg ≈ 2.2·N^0.38 Å; an extended or disordered chain has a much larger Rg. The Cα contact count is the number of residue pairs whose Cα atoms are within 8 Å and are more than four positions apart in sequence — a standard proxy for tertiary packing density. The bounding box is the smallest axis-aligned box enclosing all Cα atoms.

Q: Where is each backbone atom in 3D?
A: Structure coordinates are given as an mmCIF _atom_site loop: one row per atom with element, residue name, chain id, sequence number, and x/y/z position in Å. Only the four main-chain atoms per residue are included here; side chains are omitted to keep the record compact.

Q: What is the amino-acid chain?
A: Primary structure: the covalent order of the twenty standard amino acids along the backbone. Two proteins with the same sequence will (almost always) fold to the same structure; two with 30% identity often share a fold but not the details.

Q: What if only a Cα trace is available?
A: Three-state secondary structure (P-SEA) collapses the eight DSSP classes into helix (a), strand (b), and coil (c). P-SEA assigns these from Cα geometry alone — distances and angles — without requiring backbone oxygens, so it works on any Cα trace.

Q: What family and function is it annotated with?
A: Database cross-references. InterPro integrates a dozen domain/family signature databases into unified entries with residue-range hits. GO terms attach function/process/location labels with evidence codes. CATH codes position the fold in a four-level structural taxonomy. Organism is the NCBI-taxonomy species name.

Q: How confident is the AlphaFold model at each residue?
A: pLDDT is the predicted lDDT-Cα score: AlphaFold's confidence that the local environment of each residue (all inter-atomic distances within 15 Å) is correctly placed. It is a per-residue number between 0 and 100, with higher meaning more reliable.

Q: How mobile is each atom in the crystal?
A: B-factor (Debye–Waller factor) reflects atomic displacement in the crystal lattice. It is an experimental observable (units Å²), not a prediction; low values mean the atom is pinned down, high values mean it moves or is heterogeneous across the crystal.

Q: Which residues are buried vs exposed?
A: SASA measures how much of the protein is reachable by solvent. It is computed by rolling a water-sized probe over the atomic surface and summing the exposed area (Å²). Per-residue SASA distinguishes core (buried, low SASA) from surface (exposed, high SASA) residues; total SASA is a whole-molecule size measure.

Q: What do the diagnostic plots show?
A: Plot images: a contact map (which residues are close in 3D, as an N×N binary image), a Ramachandran scatter (backbone torsion angles, revealing secondary-structure composition at a glance), and — for AlphaFold structures — a PAE heatmap (pairwise prediction confidence).

Q: What known structures does this most resemble?
A: The Foldseek neighbor list gives the closest experimentally determined structures in the PDB, ranked by structural alignment. TM-score near 1 means near-identical fold; near 0.3 means only rough topology match. This is how one finds what a novel AlphaFold prediction most resembles in the solved-structure universe.

Q: Are the domains correctly placed relative to each other?
A: Predicted aligned error is AlphaFold's pairwise confidence. Unlike pLDDT (per-residue), PAE is per-residue-pair and captures whether two parts of the structure are correctly placed relative to each other. Units are ångströms of expected positional error.

Q: What do the rendered images show?
A: Structure images are PyMOL renders from six orthogonal camera directions. Cartoon representation draws helices as coils and strands as arrows; sticks shows the backbone as bonds; surface shows the solvent-excluded envelope. Rainbow coloring maps sequence position to hue (blue→red, N→C); chain coloring assigns a distinct color per polypeptide.

Q: What are the backbone torsion angles?
A: φ (phi) and ψ (psi) are the two rotatable backbone dihedrals per residue: φ is the C(i-1)–N–Cα–C torsion, ψ is the N–Cα–C–N(i+1) torsion, both in degrees on (−180°, 180°]. α-helical residues cluster near (−60°, −45°); β-strand residues near (−120°, +130°). A Ramachandran plot is simply a scatter of (φ, ψ) for every residue.